Protein AF-A0A2G9QEQ0-F1 (afdb_monomer)

Mean predicted aligned error: 14.66 Å

Organism: Aquarana catesbeiana (NCBI:txid8400)

Solvent-accessible surface area (backbone atoms only — not comparable to full-atom values): 22000 Å² total; per-residue (Å²): 134,95,46,42,57,61,34,69,80,66,72,49,36,26,46,85,40,32,46,42,54,52,53,50,48,29,68,76,68,72,53,69,62,31,44,23,12,73,79,28,45,83,66,26,43,57,75,52,71,51,39,53,84,80,49,70,86,59,54,84,86,46,27,80,42,39,38,49,61,52,50,53,72,72,66,75,65,99,65,95,63,98,73,70,76,48,92,49,51,44,80,38,60,52,101,78,44,21,33,58,33,34,34,44,50,65,39,58,49,47,49,65,78,41,74,83,62,65,53,47,100,67,48,28,66,69,41,74,46,77,42,59,54,52,78,73,36,56,61,54,47,52,54,42,52,74,73,60,52,54,33,41,33,41,59,40,78,68,24,78,40,72,50,41,43,52,44,44,42,50,43,51,71,76,38,66,86,55,41,35,30,38,22,17,30,76,47,72,67,43,45,47,56,44,49,77,45,63,40,52,23,52,40,75,57,29,42,68,53,100,49,37,37,30,36,78,73,69,71,46,63,52,61,97,86,50,86,74,79,91,86,94,79,87,80,82,87,81,82,87,71,97,72,84,79,79,51,59,64,90,86,86,78,83,87,85,74,61,61,87,59,52,52,59,50,51,52,50,52,52,51,50,54,30,52,77,73,69,29,95,40,70,68,51,41,52,51,54,51,54,53,50,52,51,53,52,50,52,58,51,46,70,75,54,86,68,91,79,96,80,76,80,78,73,78,80,68,92,58,47,71,65,68,94,70,82,90,75,80,84,85,78,79,81,70,84,79,73,76,80,82,80,86,87,88,84,83,88,84,87,89,88,86,84,84,134

Structure (mmCIF, N/CA/C/O backbone):
data_AF-A0A2G9QEQ0-F1
#
_entry.id   AF-A0A2G9QEQ0-F1
#
loop_
_atom_site.group_PDB
_atom_site.id
_atom_site.type_symbol
_atom_site.label_atom_id
_atom_site.label_alt_id
_atom_site.label_comp_id
_atom_site.label_asym_id
_atom_site.label_entity_id
_atom_site.label_seq_id
_atom_site.pdbx_PDB_ins_code
_atom_site.Cartn_x
_atom_site.Cartn_y
_atom_site.Cartn_z
_atom_site.occupancy
_atom_site.B_iso_or_equiv
_atom_site.auth_seq_id
_atom_site.auth_comp_id
_atom_site.auth_asym_id
_atom_site.auth_atom_id
_atom_site.pdbx_PDB_model_num
ATOM 1 N N . LYS A 1 1 ? -4.342 0.272 9.962 1.00 54.75 1 LYS A N 1
ATOM 2 C CA . LYS A 1 1 ? -4.466 0.632 8.522 1.00 54.75 1 LYS A CA 1
ATOM 3 C C . LYS A 1 1 ? -5.217 1.965 8.403 1.00 54.75 1 LYS A C 1
ATOM 5 O O . LYS A 1 1 ? -6.010 2.251 9.286 1.00 54.75 1 LYS A O 1
ATOM 10 N N . PHE A 1 2 ? -4.924 2.805 7.400 1.00 60.31 2 PHE A N 1
ATOM 11 C CA . PHE A 1 2 ? -5.349 4.223 7.374 1.00 60.31 2 PHE A CA 1
ATOM 12 C C . PHE A 1 2 ? -6.767 4.481 6.824 1.00 60.31 2 PHE A C 1
ATOM 14 O O . PHE A 1 2 ? -7.390 5.472 7.202 1.00 60.31 2 PHE A O 1
ATOM 21 N N . GLU A 1 3 ? -7.273 3.624 5.939 1.00 56.50 3 GLU A N 1
ATOM 22 C CA . GLU A 1 3 ? -8.634 3.699 5.392 1.00 56.50 3 GLU A CA 1
ATOM 23 C C . GLU A 1 3 ? -9.154 2.275 5.172 1.00 56.50 3 GLU A C 1
ATOM 25 O O . GLU A 1 3 ? -8.426 1.435 4.632 1.00 56.50 3 GLU A O 1
ATOM 30 N N . GLN A 1 4 ? -10.371 1.988 5.637 1.00 65.00 4 GLN A N 1
ATOM 31 C CA . GLN A 1 4 ? -11.022 0.687 5.484 1.00 65.00 4 GLN A CA 1
ATOM 32 C C . GLN A 1 4 ? -12.524 0.914 5.266 1.00 65.00 4 GLN A C 1
ATOM 34 O O . GLN A 1 4 ? -13.138 1.691 5.986 1.00 65.00 4 GLN A O 1
ATOM 39 N N . GLY A 1 5 ? -13.141 0.252 4.280 1.00 69.56 5 GLY A N 1
ATOM 40 C CA . GLY A 1 5 ? -14.598 0.341 4.103 1.00 69.56 5 GLY A CA 1
ATOM 41 C C . GLY A 1 5 ? -15.336 -0.248 5.308 1.00 69.56 5 GLY A C 1
ATOM 42 O O . GLY A 1 5 ? -16.151 0.420 5.940 1.00 69.56 5 GLY A O 1
ATOM 43 N N . PHE A 1 6 ? -14.963 -1.479 5.656 1.00 80.38 6 PHE A N 1
ATOM 44 C CA . PHE A 1 6 ? -15.325 -2.147 6.899 1.00 80.38 6 PHE A CA 1
ATOM 45 C C . PHE A 1 6 ? -14.041 -2.475 7.666 1.00 80.38 6 PHE A C 1
ATOM 47 O O . PHE A 1 6 ? -13.132 -3.114 7.132 1.00 80.38 6 PHE A O 1
ATOM 54 N N . ILE A 1 7 ? -13.957 -2.020 8.912 1.00 84.06 7 ILE A N 1
ATOM 55 C CA . ILE A 1 7 ? -12.865 -2.318 9.838 1.00 84.06 7 ILE A CA 1
ATOM 56 C C . ILE A 1 7 ? -13.218 -3.639 10.524 1.00 84.06 7 ILE A C 1
ATOM 58 O O . ILE A 1 7 ? -14.058 -3.658 11.420 1.00 84.06 7 ILE A O 1
ATOM 62 N N . THR A 1 8 ? -12.614 -4.739 10.076 1.00 83.62 8 THR A N 1
ATOM 63 C CA . THR A 1 8 ? -12.885 -6.099 10.584 1.00 83.62 8 THR A CA 1
ATOM 64 C C . THR A 1 8 ? -12.033 -6.488 11.789 1.00 83.62 8 THR A C 1
ATOM 66 O O . THR A 1 8 ? -12.316 -7.490 12.428 1.00 83.62 8 THR A O 1
ATOM 69 N N . ASP A 1 9 ? -10.993 -5.714 12.095 1.00 83.31 9 ASP A N 1
ATOM 70 C CA . ASP A 1 9 ? -10.124 -5.930 13.258 1.00 83.31 9 ASP A CA 1
ATOM 71 C C . ASP A 1 9 ? -9.822 -4.586 13.954 1.00 83.31 9 ASP A C 1
ATOM 73 O O . ASP A 1 9 ? -8.718 -4.040 13.849 1.00 83.31 9 ASP A O 1
ATOM 77 N N . PRO A 1 10 ? -10.846 -3.930 14.538 1.00 87.56 10 PRO A N 1
ATOM 78 C CA . PRO A 1 10 ? -10.660 -2.717 15.321 1.00 87.56 10 PRO A CA 1
ATOM 79 C C . PRO A 1 10 ? -9.978 -3.019 16.661 1.00 87.56 10 PRO A C 1
ATOM 81 O O . PRO A 1 10 ? -10.071 -4.116 17.197 1.00 87.56 10 PRO A O 1
ATOM 84 N N . VAL A 1 11 ? -9.374 -1.996 17.268 1.00 90.19 11 VAL A N 1
ATOM 85 C CA . VAL A 1 11 ? -8.939 -2.068 18.672 1.00 90.19 11 VAL A CA 1
ATOM 86 C C . VAL A 1 11 ? -10.180 -2.116 19.560 1.00 90.19 11 VAL A C 1
ATOM 88 O O . VAL A 1 11 ? -10.927 -1.138 19.603 1.00 90.19 11 VAL A O 1
ATOM 91 N N . VAL A 1 12 ? -10.393 -3.243 20.237 1.00 92.38 12 VAL A N 1
ATOM 92 C CA . VAL A 1 12 ? -11.536 -3.499 21.126 1.00 92.38 12 VAL A CA 1
ATOM 93 C C . VAL A 1 12 ? -11.099 -3.420 22.585 1.00 92.38 12 VAL A C 1
ATOM 95 O O . VAL A 1 12 ? -9.969 -3.765 22.918 1.00 92.38 12 VAL A O 1
ATOM 98 N N . MET A 1 13 ? -11.997 -2.964 23.452 1.00 92.38 13 MET A N 1
ATOM 99 C CA . MET A 1 13 ? -11.792 -2.892 24.900 1.00 92.38 13 MET A CA 1
ATOM 100 C C . MET A 1 13 ? -12.877 -3.659 25.650 1.00 92.38 13 MET A C 1
ATOM 102 O O . MET A 1 13 ? -13.908 -4.008 25.082 1.00 92.38 13 MET A O 1
ATOM 106 N N . SER A 1 14 ? -12.651 -3.923 26.933 1.00 93.62 14 SER A N 1
ATOM 107 C CA . SER A 1 14 ? -13.643 -4.523 27.836 1.00 93.62 14 SER A CA 1
ATOM 108 C C . SER A 1 14 ? -14.109 -3.522 28.902 1.00 93.62 14 SER A C 1
ATOM 110 O O . SER A 1 14 ? -13.406 -2.544 29.165 1.00 93.62 14 SER A O 1
ATOM 112 N N . PRO A 1 15 ? -15.243 -3.769 29.582 1.00 91.88 15 PRO A N 1
ATOM 113 C CA . PRO A 1 15 ? -15.715 -2.909 30.670 1.00 91.88 15 PRO A CA 1
ATOM 114 C C . PRO A 1 15 ? -14.769 -2.832 31.881 1.00 91.88 15 PRO A C 1
ATOM 116 O O . PRO A 1 15 ? -14.920 -1.930 32.705 1.00 91.88 15 PRO A O 1
ATOM 119 N N . SER A 1 16 ? -13.820 -3.771 31.993 1.00 92.94 16 SER A N 1
ATOM 120 C CA . SER A 1 16 ? -12.779 -3.797 33.027 1.00 92.94 16 SER A CA 1
ATOM 121 C C . SER A 1 16 ? -11.527 -2.999 32.662 1.00 92.94 16 SER A C 1
ATOM 123 O O . SER A 1 16 ? -10.654 -2.850 33.510 1.00 92.94 16 SER A O 1
ATOM 125 N N . HIS A 1 17 ? -11.406 -2.513 31.423 1.00 94.12 17 HIS A N 1
ATOM 126 C CA . HIS A 1 17 ? -10.365 -1.544 31.089 1.00 94.12 17 HIS A CA 1
ATOM 127 C C . HIS A 1 17 ? -10.678 -0.198 31.743 1.00 94.12 17 HIS A C 1
ATOM 129 O O . HIS A 1 17 ? -11.810 0.074 32.154 1.00 94.12 17 HIS A O 1
ATOM 135 N N . THR A 1 18 ? -9.664 0.645 31.826 1.00 92.88 18 THR A N 1
ATOM 136 C CA . THR A 1 18 ? -9.708 1.957 32.458 1.00 92.88 18 THR A CA 1
ATOM 137 C C . THR A 1 18 ? -9.696 3.086 31.431 1.00 92.88 18 THR A C 1
ATOM 139 O O . THR A 1 18 ? -9.408 2.894 30.247 1.00 92.88 18 THR A O 1
ATOM 142 N N . VAL A 1 19 ? -9.990 4.304 31.881 1.00 90.06 19 VAL A N 1
ATOM 143 C CA . VAL A 1 19 ? -9.838 5.517 31.065 1.00 90.06 19 VAL A CA 1
ATOM 144 C C . VAL A 1 19 ? -8.381 5.710 30.624 1.00 90.06 19 VAL A C 1
ATOM 146 O O . VAL A 1 19 ? -8.141 6.122 29.487 1.00 90.06 19 VAL A O 1
ATOM 149 N N . GLY A 1 20 ? -7.408 5.362 31.474 1.00 90.06 20 GLY A N 1
ATOM 150 C CA . GLY A 1 20 ? -5.985 5.384 31.125 1.00 90.06 20 GLY A CA 1
ATOM 151 C C . GLY A 1 20 ? -5.662 4.519 29.903 1.00 90.06 20 GLY A C 1
ATOM 152 O O . GLY A 1 20 ? -4.968 4.978 28.994 1.00 90.06 20 GLY A O 1
ATOM 153 N N . ASP A 1 21 ? -6.261 3.327 29.813 1.00 91.50 21 ASP A N 1
ATOM 154 C CA . ASP A 1 21 ? -6.077 2.416 28.673 1.00 91.50 21 ASP A CA 1
ATOM 155 C C . ASP A 1 21 ? -6.600 3.026 27.361 1.00 91.50 21 ASP A C 1
ATOM 157 O O . ASP A 1 21 ? -5.995 2.861 26.298 1.00 91.50 21 ASP A O 1
ATOM 161 N N . VAL A 1 22 ? -7.693 3.800 27.420 1.00 89.31 22 VAL A N 1
ATOM 162 C CA . VAL A 1 22 ? -8.222 4.550 26.264 1.00 89.31 22 VAL A CA 1
ATOM 163 C C . VAL A 1 22 ? -7.228 5.604 25.790 1.00 89.31 22 VAL A C 1
ATOM 165 O O . VAL A 1 22 ? -7.003 5.735 24.583 1.00 89.31 22 VAL A O 1
ATOM 168 N N . PHE A 1 23 ? -6.611 6.350 26.708 1.00 88.38 23 PHE A N 1
ATOM 169 C CA . PHE A 1 23 ? -5.598 7.350 26.366 1.00 88.38 23 PHE A CA 1
ATOM 170 C C . PHE A 1 23 ? -4.313 6.722 25.818 1.00 88.38 23 PHE A C 1
ATOM 172 O O . PHE A 1 23 ? -3.760 7.228 24.834 1.00 88.38 23 PHE A O 1
ATOM 179 N N . GLU A 1 24 ? -3.866 5.601 26.384 1.00 89.69 24 GLU A N 1
ATOM 180 C CA . GLU A 1 24 ? -2.720 4.849 25.871 1.00 89.69 24 GLU A CA 1
ATOM 181 C C . GLU A 1 24 ? -2.997 4.352 24.451 1.00 89.69 24 GLU A C 1
ATOM 183 O O . GLU A 1 24 ? -2.209 4.593 23.533 1.00 89.69 24 GLU A O 1
ATOM 188 N N . ALA A 1 25 ? -4.154 3.728 24.233 1.00 88.94 25 ALA A N 1
ATOM 189 C CA . ALA A 1 25 ? -4.539 3.232 22.924 1.00 88.94 25 ALA A CA 1
ATOM 190 C C . ALA A 1 25 ? -4.726 4.379 21.911 1.00 88.94 25 ALA A C 1
ATOM 192 O O . ALA A 1 25 ? -4.310 4.254 20.757 1.00 88.94 25 ALA A O 1
ATOM 193 N N . LYS A 1 26 ? -5.268 5.534 22.327 1.00 86.62 26 LYS A N 1
ATOM 194 C CA . LYS A 1 26 ? -5.352 6.750 21.494 1.00 86.62 26 LYS A CA 1
ATOM 195 C C . LYS A 1 26 ? -3.960 7.232 21.085 1.00 86.62 26 LYS A C 1
ATOM 197 O O . LYS A 1 26 ? -3.763 7.578 19.923 1.00 86.62 26 LYS A O 1
ATOM 202 N N . THR A 1 27 ? -3.000 7.214 22.008 1.00 87.62 27 THR A N 1
ATOM 203 C CA . THR A 1 27 ? -1.609 7.623 21.758 1.00 87.62 27 THR A CA 1
ATOM 204 C C . THR A 1 27 ? -0.894 6.643 20.829 1.00 87.62 27 THR A C 1
ATOM 206 O O . THR A 1 27 ? -0.246 7.059 19.873 1.00 87.62 27 THR A O 1
ATOM 209 N N . ARG A 1 28 ? -1.065 5.335 21.055 1.00 88.38 28 ARG A N 1
ATOM 210 C CA . ARG A 1 28 ? -0.439 4.271 20.260 1.00 88.38 28 ARG A CA 1
ATOM 211 C C . ARG A 1 28 ? -1.007 4.178 18.844 1.00 88.38 28 ARG A C 1
ATOM 213 O O . ARG A 1 28 ? -0.256 3.951 17.900 1.00 88.38 28 ARG A O 1
ATOM 220 N N . HIS A 1 29 ? -2.322 4.323 18.687 1.00 84.94 29 HIS A N 1
ATOM 221 C CA . HIS A 1 29 ? -3.008 4.060 17.417 1.00 84.94 29 HIS A CA 1
ATOM 222 C C . HIS A 1 29 ? -3.445 5.324 16.663 1.00 84.94 29 HIS A C 1
ATOM 224 O O . HIS A 1 29 ? -3.800 5.240 15.487 1.00 84.94 29 HIS A O 1
ATOM 230 N N . GLY A 1 30 ? -3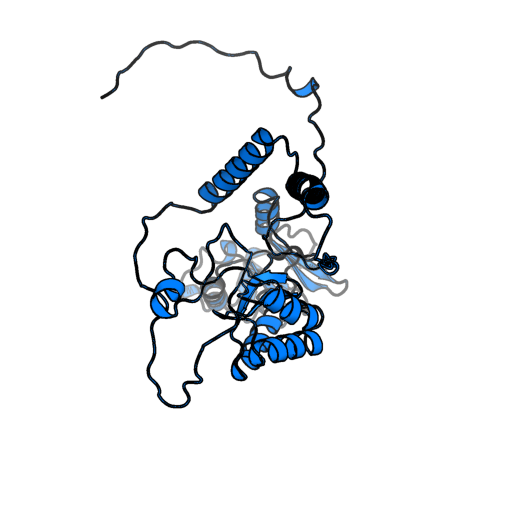.422 6.495 17.304 1.00 82.12 30 GLY A N 1
ATOM 231 C CA . GLY A 1 30 ? -3.726 7.784 16.675 1.00 82.12 30 GLY A CA 1
ATOM 232 C C . GLY A 1 30 ? -5.207 8.015 16.350 1.00 82.12 30 GLY A C 1
ATOM 233 O O . GLY A 1 30 ? -5.535 8.959 15.632 1.00 82.12 30 GLY A O 1
ATOM 234 N N . PHE A 1 31 ? -6.119 7.177 16.852 1.00 80.38 31 PHE A N 1
ATOM 235 C CA . PHE A 1 31 ? -7.560 7.352 16.680 1.00 80.38 31 PHE A CA 1
ATOM 236 C C . PHE A 1 31 ? -8.325 7.115 17.979 1.00 80.38 31 PHE A C 1
ATOM 238 O O . PHE A 1 31 ? -7.877 6.410 18.877 1.00 80.38 31 PHE A O 1
ATOM 245 N N . SER A 1 32 ? -9.531 7.672 18.040 1.00 71.12 32 SER A N 1
ATOM 246 C CA . SER A 1 32 ? -10.485 7.465 19.127 1.00 71.12 32 SER A CA 1
ATOM 247 C C . SER A 1 32 ? -11.787 6.865 18.611 1.00 71.12 32 SER A C 1
ATOM 249 O O . SER A 1 32 ? -12.062 6.912 17.408 1.00 71.12 32 SER A O 1
ATOM 251 N N . GLY A 1 33 ? -12.576 6.242 19.484 1.00 82.12 33 GLY A N 1
ATOM 252 C CA . GLY A 1 33 ? -13.738 5.447 19.083 1.00 82.12 33 GLY A CA 1
ATOM 253 C C . GLY A 1 33 ? -13.396 3.964 19.075 1.00 82.12 33 GLY A C 1
ATOM 254 O O . GLY A 1 33 ? -13.155 3.400 18.006 1.00 82.12 33 GLY A O 1
ATOM 255 N N . MET A 1 34 ? -13.314 3.384 20.265 1.00 88.50 34 MET A N 1
ATOM 256 C CA . MET A 1 34 ? -13.000 1.981 20.505 1.00 88.50 34 MET A CA 1
ATOM 257 C C . MET A 1 34 ? -14.284 1.269 20.932 1.00 88.50 34 MET A C 1
ATOM 259 O O . MET A 1 34 ? -14.932 1.720 21.880 1.00 88.50 34 MET A O 1
ATOM 263 N N . PRO A 1 35 ? -14.716 0.218 20.219 1.00 90.12 35 PRO A N 1
ATOM 264 C CA . PRO A 1 35 ? -15.812 -0.617 20.683 1.00 90.12 35 PRO A CA 1
ATOM 265 C C . PRO A 1 35 ? -15.446 -1.265 22.015 1.00 90.12 35 PRO A C 1
ATOM 267 O O . PRO A 1 35 ? -14.293 -1.631 22.251 1.00 90.12 35 PRO A O 1
ATOM 270 N N . VAL A 1 36 ? -16.453 -1.439 22.858 1.00 90.75 36 VAL A N 1
ATOM 271 C CA . VAL A 1 36 ? -16.340 -2.157 24.118 1.00 90.75 36 VAL A CA 1
ATOM 272 C C . VAL A 1 36 ? -17.187 -3.417 24.022 1.00 90.75 36 VAL A C 1
ATOM 274 O O . VAL A 1 36 ? -18.401 -3.326 23.845 1.00 90.75 36 VAL A O 1
ATOM 277 N N . THR A 1 37 ? -16.552 -4.582 24.106 1.00 91.88 37 THR A N 1
ATOM 278 C CA . THR A 1 37 ? -17.209 -5.899 24.107 1.00 91.88 37 THR A CA 1
ATOM 279 C C . THR A 1 37 ? -17.068 -6.557 25.471 1.00 91.88 37 THR A C 1
ATOM 281 O O . THR A 1 37 ? -16.169 -6.202 26.229 1.00 91.88 37 THR A O 1
ATOM 284 N N . GLU A 1 38 ? -17.922 -7.528 25.802 1.00 91.19 38 GLU A N 1
ATOM 285 C CA . GLU A 1 38 ? -17.904 -8.181 27.125 1.00 91.19 38 GLU A CA 1
ATOM 286 C C . GLU A 1 38 ? -16.514 -8.709 27.505 1.00 91.19 38 GLU A C 1
ATOM 288 O O . GLU A 1 38 ? -16.049 -8.514 28.626 1.00 91.19 38 GLU A O 1
ATOM 293 N N . THR A 1 39 ? -15.821 -9.326 26.547 1.00 92.62 39 THR A N 1
ATOM 294 C CA . THR A 1 39 ? -14.501 -9.938 26.771 1.00 92.62 39 THR A CA 1
ATOM 295 C C . THR A 1 39 ? -13.321 -9.060 26.350 1.00 92.62 39 THR A C 1
ATOM 297 O O . THR A 1 39 ? -12.174 -9.425 26.602 1.00 92.62 39 THR A O 1
ATOM 300 N N . GLY A 1 40 ? -13.566 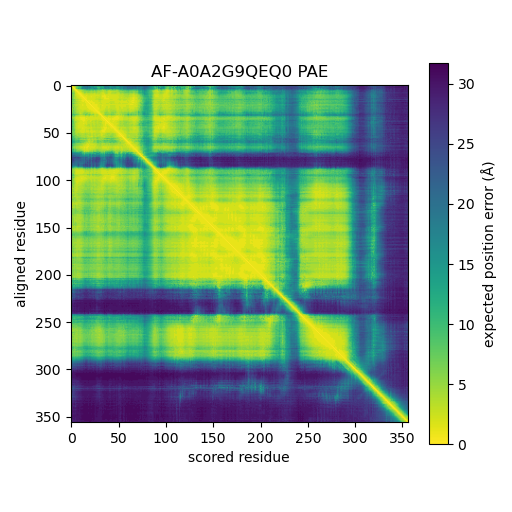-7.925 25.687 1.00 91.12 40 GLY A N 1
ATOM 301 C CA . GLY A 1 40 ? -12.515 -7.108 25.072 1.00 91.12 40 GLY A CA 1
ATOM 302 C C . GLY A 1 40 ? -11.910 -7.699 23.799 1.00 91.12 40 GLY A C 1
ATOM 303 O O . GLY A 1 40 ? -10.803 -7.333 23.416 1.00 91.12 40 GLY A O 1
ATOM 304 N N . LYS A 1 41 ? -12.616 -8.625 23.144 1.00 92.69 41 LYS A N 1
ATOM 305 C CA . LYS A 1 41 ? -12.197 -9.266 21.891 1.00 92.69 41 LYS A CA 1
ATOM 306 C C . LYS A 1 41 ? -13.234 -9.058 20.787 1.00 92.69 41 LYS A C 1
ATOM 308 O O . LYS A 1 41 ? -14.406 -8.796 21.068 1.00 92.69 41 LYS A O 1
ATOM 313 N N . MET A 1 42 ? -12.795 -9.193 19.535 1.00 92.31 42 MET A N 1
ATOM 314 C CA . MET A 1 42 ? -13.686 -9.293 18.373 1.00 92.31 42 MET A CA 1
ATOM 315 C C . MET A 1 42 ? -14.547 -10.559 18.440 1.00 92.31 42 MET A C 1
ATOM 317 O O . MET A 1 42 ? -14.134 -11.551 19.038 1.00 92.31 42 MET A O 1
ATOM 321 N N . GLY A 1 43 ? -15.749 -10.516 17.855 1.00 90.81 43 GLY A N 1
ATOM 322 C CA . GLY A 1 43 ? -16.715 -11.621 17.913 1.00 90.81 43 GLY A CA 1
ATOM 323 C C . GLY A 1 43 ? -17.369 -11.825 19.284 1.00 90.81 43 GLY A C 1
ATOM 324 O O . GLY A 1 43 ? -18.111 -12.775 19.470 1.00 90.81 43 GLY A O 1
ATOM 325 N N . SER A 1 44 ? -17.102 -10.949 20.254 1.00 92.88 44 SER A N 1
ATOM 326 C CA . SER A 1 44 ? -17.795 -10.926 21.543 1.00 92.88 44 SER A CA 1
ATOM 327 C C . SER A 1 44 ? -18.950 -9.927 21.503 1.00 92.88 44 SER A C 1
ATOM 329 O O . SER A 1 44 ? -18.931 -8.977 20.710 1.00 92.88 44 SER A O 1
ATOM 331 N N . LYS A 1 45 ? -19.946 -10.135 22.370 1.00 90.94 45 LYS A N 1
ATOM 332 C CA . LYS A 1 45 ? -21.125 -9.278 22.472 1.00 90.94 45 LYS A CA 1
ATOM 333 C C . LYS A 1 45 ? -20.736 -7.816 22.682 1.00 90.94 45 LYS A C 1
ATOM 335 O O . LYS A 1 45 ? -19.933 -7.494 23.565 1.00 90.94 45 LYS A O 1
ATOM 340 N N . LEU A 1 46 ? -21.282 -6.936 21.847 1.00 88.19 46 LEU A N 1
ATOM 341 C CA . LEU A 1 46 ? -21.034 -5.503 21.907 1.00 88.19 46 LEU A CA 1
ATOM 342 C C . LEU A 1 46 ? -21.789 -4.890 23.091 1.00 88.19 46 LEU A C 1
ATOM 344 O O . LEU A 1 46 ? -23.008 -4.981 23.182 1.00 88.19 46 LEU A O 1
ATOM 348 N N . VAL A 1 47 ? -21.053 -4.233 23.984 1.00 87.44 47 VAL A N 1
ATOM 349 C CA . VAL A 1 47 ? -21.597 -3.574 25.181 1.00 87.44 47 VAL A CA 1
ATOM 350 C C . VAL A 1 47 ? -21.721 -2.066 24.965 1.00 87.44 47 VAL A C 1
ATOM 352 O O . VAL A 1 47 ? -22.663 -1.444 25.454 1.00 87.44 47 VAL A O 1
ATOM 355 N N . GLY A 1 48 ? -20.797 -1.464 24.211 1.00 83.94 48 GLY A N 1
ATOM 356 C CA . GLY A 1 48 ? -20.778 -0.022 23.970 1.00 83.94 48 GLY A CA 1
ATOM 357 C C . GLY A 1 48 ? -19.670 0.425 23.024 1.00 83.94 48 GLY A C 1
ATOM 358 O O . GLY A 1 48 ? -18.985 -0.381 22.398 1.00 83.94 48 GLY A O 1
ATOM 359 N N . ILE A 1 49 ? -19.476 1.737 22.925 1.00 85.62 49 ILE A N 1
ATOM 360 C CA . ILE A 1 49 ? -18.341 2.351 22.232 1.00 85.62 49 ILE A CA 1
ATOM 361 C C . ILE A 1 49 ? -17.872 3.557 23.042 1.00 85.62 49 ILE A C 1
ATOM 363 O O . ILE A 1 49 ? -18.696 4.347 23.491 1.00 85.62 49 ILE A O 1
ATOM 367 N N . VAL A 1 50 ? -16.557 3.702 23.215 1.00 85.75 50 VAL A N 1
ATOM 368 C CA . VAL A 1 50 ? -15.946 4.864 23.872 1.00 85.75 50 VAL A CA 1
ATOM 369 C C . VAL A 1 50 ? -15.222 5.724 22.842 1.00 85.75 50 VAL A C 1
ATOM 371 O O . VAL A 1 50 ? -14.415 5.242 22.046 1.00 85.75 50 VAL A O 1
ATOM 374 N N . THR A 1 51 ? -15.519 7.015 22.810 1.00 82.94 51 THR A N 1
ATOM 375 C CA . THR A 1 51 ? -14.949 7.996 21.883 1.00 82.94 51 THR A CA 1
ATOM 376 C C . THR A 1 51 ? -14.145 9.055 22.632 1.00 82.94 51 THR A C 1
ATOM 378 O O . THR A 1 51 ? -14.202 9.142 23.852 1.00 82.94 51 THR A O 1
ATOM 381 N N . SER A 1 52 ? -13.395 9.901 21.910 1.00 79.25 52 SER A N 1
ATOM 382 C CA . SER A 1 52 ? -12.688 11.022 22.553 1.00 79.25 52 SER A CA 1
ATOM 383 C C . SER A 1 52 ? -13.624 11.905 23.364 1.00 79.25 52 SER A C 1
ATOM 385 O O . SER A 1 52 ? -13.290 12.233 24.488 1.00 79.25 52 SER A O 1
ATOM 387 N N . ARG A 1 53 ? -14.823 12.204 22.852 1.00 77.62 53 ARG A N 1
ATOM 388 C CA . ARG A 1 53 ? -15.760 13.106 23.536 1.00 77.62 53 ARG A CA 1
ATOM 389 C C . ARG A 1 53 ? -16.177 12.599 24.920 1.00 77.62 53 ARG A C 1
ATOM 391 O O . ARG A 1 53 ? -16.480 13.416 25.779 1.00 77.62 53 ARG A O 1
ATOM 398 N N . ASP A 1 54 ? -16.141 11.286 25.126 1.00 78.50 54 ASP A N 1
ATOM 399 C CA . ASP A 1 54 ? -16.545 10.641 26.378 1.00 78.50 54 ASP A CA 1
ATOM 400 C C . ASP A 1 54 ? -15.447 10.725 27.452 1.00 78.50 54 ASP A C 1
ATOM 402 O O . ASP A 1 54 ? -15.738 10.646 28.641 1.00 78.50 54 ASP A O 1
ATOM 406 N N . VAL A 1 55 ? -14.188 10.920 27.036 1.00 79.31 55 VAL A N 1
ATOM 407 C CA . VAL A 1 55 ? -13.014 10.983 27.924 1.00 79.31 55 VAL A CA 1
ATOM 408 C C . VAL A 1 55 ? -12.295 12.335 27.901 1.00 79.31 55 VAL A C 1
ATOM 410 O O . VAL A 1 55 ? -11.439 12.573 28.742 1.00 79.31 55 VAL A O 1
ATOM 413 N N . ASP A 1 56 ? -12.627 13.241 26.975 1.00 79.00 56 ASP A N 1
ATOM 414 C CA . ASP A 1 56 ? -11.898 14.503 26.753 1.00 79.00 56 ASP A CA 1
ATOM 415 C C . ASP A 1 56 ? -11.964 15.460 27.964 1.00 79.00 56 ASP A C 1
ATOM 417 O O . ASP A 1 56 ? -11.094 16.315 28.108 1.00 79.00 56 ASP A O 1
ATOM 421 N N . PHE A 1 57 ? -12.966 15.318 28.840 1.00 79.56 57 PHE A N 1
ATOM 422 C CA . PHE A 1 57 ? -13.105 16.113 30.071 1.00 79.56 57 PHE A CA 1
ATOM 423 C C . PHE A 1 57 ? -12.536 15.427 31.321 1.00 79.56 57 PHE A C 1
ATOM 425 O O . PHE A 1 57 ? -12.553 16.021 32.399 1.00 79.56 57 PHE A O 1
ATOM 432 N N . LEU A 1 58 ? -12.058 14.188 31.191 1.00 82.00 58 LEU A N 1
ATOM 433 C CA . LEU A 1 58 ? -11.487 13.421 32.292 1.00 82.00 58 LEU A CA 1
ATOM 434 C C . LEU A 1 58 ? -10.015 13.794 32.478 1.00 82.00 58 LEU A C 1
ATOM 436 O O . LEU A 1 58 ? -9.262 13.956 31.516 1.00 82.00 58 LEU A O 1
ATOM 440 N N . THR A 1 59 ? -9.609 13.946 33.733 1.00 81.88 59 THR A N 1
ATOM 441 C CA . THR A 1 59 ? -8.245 14.331 34.113 1.00 81.88 59 THR A CA 1
ATOM 442 C C . THR A 1 59 ? -7.424 13.109 34.518 1.00 81.88 59 THR A C 1
ATOM 444 O O . THR A 1 59 ? -7.967 12.018 34.661 1.00 81.88 59 THR A O 1
ATOM 447 N N . GLU A 1 60 ? -6.119 13.269 34.761 1.00 82.75 60 GLU A N 1
ATOM 448 C CA . GLU A 1 60 ? -5.245 12.174 35.233 1.00 82.75 60 GLU A CA 1
ATOM 449 C C . GLU A 1 60 ? -5.772 11.475 36.498 1.00 82.75 60 GLU A C 1
ATOM 451 O O . GLU A 1 60 ? -5.510 10.296 36.721 1.00 82.75 60 GLU A O 1
ATOM 456 N N . LYS A 1 61 ? -6.566 12.179 37.315 1.00 83.44 61 LYS A N 1
ATOM 457 C CA . LYS A 1 61 ? -7.199 11.616 38.515 1.00 83.44 61 LYS A CA 1
ATOM 458 C C . LYS A 1 61 ? -8.258 10.560 38.197 1.00 83.44 61 LYS A C 1
ATOM 460 O O . LYS A 1 61 ? -8.506 9.690 39.022 1.00 83.44 61 LYS A O 1
ATOM 465 N N . ASP A 1 62 ? -8.852 10.637 37.013 1.00 84.56 62 ASP A N 1
ATOM 466 C CA . ASP A 1 62 ? -9.937 9.774 36.551 1.00 84.56 62 ASP A CA 1
ATOM 467 C C . ASP A 1 62 ? -9.410 8.591 35.722 1.00 84.56 62 ASP A C 1
ATOM 469 O O . ASP A 1 62 ? -10.178 7.766 35.233 1.00 84.56 62 ASP A O 1
ATOM 473 N N . TYR A 1 63 ? -8.087 8.481 35.539 1.00 88.69 63 TYR A N 1
ATOM 474 C CA . TYR A 1 63 ? -7.492 7.447 34.687 1.00 88.69 63 TYR A CA 1
ATOM 475 C C . TYR A 1 63 ? -7.699 6.039 35.235 1.00 88.69 63 TYR A C 1
ATOM 477 O O . TYR A 1 63 ? -7.680 5.090 34.460 1.00 88.69 63 TYR A O 1
ATOM 485 N N . THR A 1 64 ? -7.929 5.902 36.540 1.00 90.06 64 THR A N 1
ATOM 486 C CA . THR A 1 64 ? -8.221 4.628 37.205 1.00 90.06 64 THR A CA 1
ATOM 487 C C . THR A 1 64 ? -9.695 4.228 37.122 1.00 90.06 64 THR A C 1
ATOM 489 O O . THR A 1 64 ? -10.037 3.108 37.496 1.00 90.06 64 THR A O 1
ATOM 492 N N . THR A 1 65 ? -10.576 5.106 36.632 1.00 88.69 65 THR A N 1
ATOM 493 C CA . THR A 1 65 ? -12.002 4.811 36.473 1.00 88.69 65 THR A CA 1
ATOM 494 C C . THR A 1 65 ? -12.215 3.757 35.388 1.00 88.69 65 THR A C 1
ATOM 496 O O . THR A 1 65 ? -11.682 3.868 34.281 1.00 88.69 65 THR A O 1
ATOM 499 N N . TYR A 1 66 ? -13.021 2.741 35.696 1.00 90.56 66 TYR A N 1
ATOM 500 C CA . TYR A 1 66 ? -13.363 1.679 34.753 1.00 90.56 66 TYR A CA 1
ATOM 501 C C . TYR A 1 66 ? -14.312 2.160 33.652 1.00 90.56 66 TYR A C 1
ATOM 503 O O . TYR A 1 66 ? -15.205 2.981 33.874 1.00 90.56 66 TYR A O 1
ATOM 511 N N . LEU A 1 67 ? -14.181 1.579 32.459 1.00 86.81 67 LEU A N 1
ATOM 512 C CA . LEU A 1 67 ? -15.041 1.898 31.320 1.00 86.81 67 LEU A CA 1
ATOM 513 C C . LEU A 1 67 ? -16.502 1.521 31.552 1.00 86.81 67 LEU A C 1
ATOM 515 O O . LEU A 1 67 ? -17.380 2.185 31.008 1.00 86.81 67 LEU A O 1
ATOM 519 N N . SER A 1 68 ? -16.782 0.511 32.377 1.00 84.94 68 SER A N 1
ATOM 520 C CA . SER A 1 68 ? -18.148 0.188 32.812 1.00 84.94 68 SER A CA 1
ATOM 521 C C . SER A 1 68 ? -18.873 1.397 33.422 1.00 84.94 68 SER A C 1
ATOM 523 O O . SER A 1 68 ? -20.028 1.654 33.083 1.00 84.94 68 SER A O 1
ATOM 525 N N . GLU A 1 69 ? -18.188 2.189 34.250 1.00 80.62 69 GLU A N 1
ATOM 526 C CA . GLU A 1 69 ? -18.753 3.380 34.896 1.00 80.62 69 GLU A CA 1
ATOM 527 C C . GLU A 1 69 ? -18.924 4.549 33.917 1.00 80.62 69 GLU A C 1
ATOM 529 O O . GLU A 1 69 ? -19.918 5.280 33.971 1.00 80.62 69 GLU A O 1
ATOM 534 N N . VAL A 1 70 ? -17.970 4.718 32.996 1.00 75.44 70 VAL A N 1
ATOM 535 C CA . VAL A 1 70 ? -18.007 5.769 31.967 1.00 75.44 70 VAL A CA 1
ATOM 536 C C . VAL A 1 70 ? -19.133 5.509 30.968 1.00 75.44 70 VAL A C 1
ATOM 538 O O . VAL A 1 70 ? -19.933 6.401 30.691 1.00 75.44 70 VAL A O 1
ATOM 541 N N . LEU A 1 71 ? -19.251 4.274 30.473 1.00 69.88 71 LEU A N 1
ATOM 542 C CA . LEU A 1 71 ? -20.315 3.870 29.553 1.00 69.88 71 LEU A CA 1
ATOM 543 C C . LEU A 1 71 ? -21.699 4.044 30.184 1.00 69.88 71 LEU A C 1
ATOM 545 O O . LEU A 1 71 ? -22.609 4.541 29.523 1.00 69.88 71 LEU A O 1
ATOM 549 N N . TYR A 1 72 ? -21.847 3.697 31.466 1.00 61.12 72 TYR A N 1
ATOM 550 C CA . TYR A 1 72 ? -23.101 3.864 32.201 1.00 61.12 72 TYR A CA 1
ATOM 551 C C . TYR A 1 72 ? -23.511 5.341 32.329 1.00 61.12 72 TYR A C 1
ATOM 553 O O . TYR A 1 72 ? -24.672 5.683 32.101 1.00 61.12 72 TYR A O 1
ATOM 561 N N . LYS A 1 73 ? -22.555 6.236 32.625 1.00 55.50 73 LYS A N 1
ATOM 562 C CA . LYS A 1 73 ? -22.795 7.689 32.708 1.00 55.50 73 LYS A CA 1
ATOM 563 C C . LYS A 1 73 ? -23.144 8.330 31.362 1.00 55.50 73 LYS A C 1
ATOM 565 O O . LYS A 1 73 ? -23.905 9.291 31.341 1.00 55.50 73 LYS A O 1
ATOM 570 N N . VAL A 1 74 ? -22.585 7.826 30.261 1.00 52.38 74 VAL A N 1
ATOM 571 C CA . VAL A 1 74 ? -22.732 8.426 28.923 1.00 52.38 74 VAL A CA 1
ATOM 572 C C . VAL A 1 74 ? -23.963 7.906 28.172 1.00 52.38 74 VAL A C 1
ATOM 574 O O . VAL A 1 74 ? -24.616 8.679 27.475 1.00 52.38 74 VAL A O 1
ATOM 577 N N . LEU A 1 75 ? -24.306 6.618 28.302 1.00 51.56 75 LEU A N 1
ATOM 578 C CA . LEU A 1 75 ? -25.373 5.988 27.506 1.00 51.56 75 LEU A CA 1
ATOM 579 C C . LEU A 1 75 ? -26.756 6.008 28.170 1.00 51.56 75 LEU A C 1
ATOM 581 O O . LEU A 1 75 ? -27.750 5.801 27.478 1.00 51.56 75 LEU A O 1
ATOM 585 N N . GLY A 1 76 ? -26.844 6.258 29.481 1.00 41.03 76 GLY A N 1
ATOM 586 C CA . GLY A 1 76 ? -28.104 6.545 30.179 1.00 41.03 76 GLY A CA 1
ATOM 587 C C . GLY A 1 76 ? -29.241 5.519 30.017 1.00 41.03 76 GLY A C 1
ATOM 588 O O . GLY A 1 76 ? -30.395 5.878 30.240 1.00 41.03 76 GLY A O 1
ATOM 589 N N . CYS A 1 77 ? -28.976 4.267 29.616 1.00 35.09 77 CYS A N 1
ATOM 590 C CA . CYS A 1 77 ? -30.030 3.285 29.348 1.00 35.09 77 CYS A CA 1
ATOM 591 C C . CYS A 1 77 ? -29.608 1.838 29.664 1.00 35.09 77 CYS A C 1
ATOM 593 O O . CYS A 1 77 ? -28.531 1.396 29.273 1.00 35.09 77 CYS A O 1
ATOM 595 N N . HIS A 1 78 ? -30.504 1.084 30.315 1.00 37.94 78 HIS A N 1
ATOM 596 C CA . HIS A 1 78 ? -30.414 -0.370 30.533 1.00 37.94 78 HIS A CA 1
ATOM 597 C C . HIS A 1 78 ? -30.831 -1.212 29.308 1.00 37.94 78 HIS A C 1
ATOM 599 O O . HIS A 1 78 ? -30.768 -2.437 29.362 1.00 37.94 78 HIS A O 1
ATOM 605 N N . SER A 1 79 ? -31.269 -0.588 28.211 1.00 35.50 79 SER A N 1
ATOM 606 C CA . SER A 1 79 ? -31.821 -1.274 27.041 1.00 35.50 79 SER A CA 1
ATOM 607 C C . SER A 1 79 ? -31.227 -0.701 25.761 1.00 35.50 79 SER A C 1
ATOM 609 O O . SER A 1 79 ? -31.535 0.423 25.363 1.00 35.50 79 SER A O 1
ATOM 611 N N . TRP A 1 80 ? -30.403 -1.506 25.094 1.00 42.25 80 TRP A N 1
ATOM 612 C CA . TRP A 1 80 ? -29.939 -1.263 23.734 1.00 42.25 80 TRP A CA 1
ATOM 613 C C . TRP A 1 80 ? -31.145 -1.200 22.785 1.00 42.25 80 TRP A C 1
ATOM 615 O O . TRP A 1 80 ? -31.730 -2.216 22.428 1.00 42.25 80 TRP A O 1
ATOM 625 N N . SER A 1 81 ? -31.533 0.002 22.367 1.00 32.78 81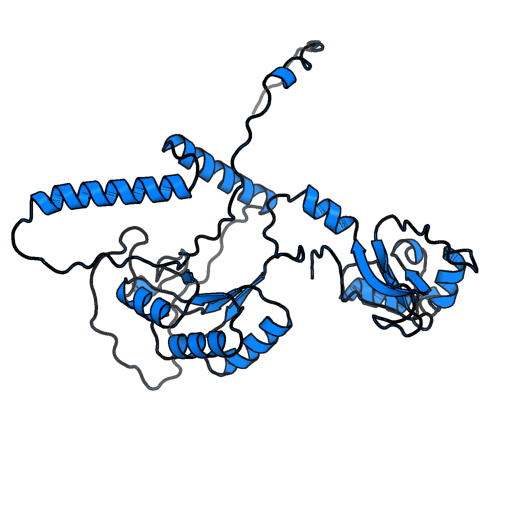 SER A N 1
ATOM 626 C CA . SER A 1 81 ? -32.328 0.194 21.153 1.00 32.78 81 SER A CA 1
ATOM 627 C C . SER A 1 81 ? -31.365 0.719 20.094 1.00 32.78 81 SER A C 1
ATOM 629 O O . SER A 1 81 ? -30.619 1.657 20.364 1.00 32.78 81 SER A O 1
ATOM 631 N N . GLY A 1 82 ? -31.304 0.057 18.934 1.00 38.81 82 GLY A N 1
ATOM 632 C CA . GLY A 1 82 ? -30.329 0.232 17.842 1.00 38.81 82 GLY A CA 1
ATOM 633 C C . GLY A 1 82 ? -30.262 1.612 17.163 1.00 38.81 82 GLY A C 1
ATOM 634 O O . GLY A 1 82 ? -30.058 1.700 15.958 1.00 38.81 82 GLY A O 1
ATOM 635 N N . GLN A 1 83 ? -30.418 2.700 17.912 1.00 39.53 83 GLN A N 1
ATOM 636 C CA . GLN A 1 83 ? -30.309 4.093 17.493 1.00 39.53 83 GLN A CA 1
ATOM 637 C C . GLN A 1 83 ? -29.064 4.764 18.089 1.00 39.53 83 GLN A C 1
ATOM 639 O O . GLN A 1 83 ? -29.076 5.936 18.447 1.00 39.53 83 GLN A O 1
ATOM 644 N N . LEU A 1 84 ? -27.938 4.056 18.160 1.00 44.56 84 LEU A N 1
ATOM 645 C CA . LEU A 1 84 ? -26.644 4.699 18.380 1.00 44.56 84 LEU A CA 1
ATOM 646 C C . LEU A 1 84 ? -26.049 5.084 17.027 1.00 44.56 84 LEU A C 1
ATOM 648 O O . LEU A 1 84 ? -25.068 4.520 16.548 1.00 44.56 84 LEU A O 1
ATOM 652 N N . SER A 1 85 ? -26.627 6.127 16.423 1.00 45.66 85 SER A N 1
ATOM 653 C CA . SER A 1 85 ? -25.880 6.963 15.488 1.00 45.66 85 SER A CA 1
ATOM 654 C C . SER A 1 85 ? -24.831 7.747 16.283 1.00 45.66 85 SER A C 1
ATOM 656 O O . SER A 1 85 ? -24.935 8.962 16.458 1.00 45.66 85 SER A O 1
ATOM 658 N N . VAL A 1 86 ? -23.806 7.066 16.798 1.00 49.28 86 VAL A N 1
ATOM 659 C CA . VAL A 1 86 ? -22.629 7.754 17.326 1.00 49.28 86 VAL A CA 1
ATOM 660 C C . VAL A 1 86 ? -21.978 8.377 16.105 1.00 49.28 86 VAL A C 1
ATOM 662 O O . VAL A 1 86 ? -21.430 7.673 15.265 1.00 49.28 86 VAL A O 1
ATOM 665 N N . GLU A 1 87 ? -22.127 9.693 15.953 1.00 57.84 87 GLU A N 1
ATOM 666 C CA . GLU A 1 87 ? -21.925 10.510 14.743 1.00 57.84 87 GLU A CA 1
ATOM 667 C C . GLU A 1 87 ? -20.590 10.333 13.978 1.00 57.84 87 GLU A C 1
ATOM 669 O O . GLU A 1 87 ? -20.288 11.104 13.067 1.00 57.84 87 GLU A O 1
ATOM 674 N N . ARG A 1 88 ? -19.714 9.396 14.339 1.00 68.00 88 ARG A N 1
ATOM 675 C CA . ARG A 1 88 ? -18.404 9.198 13.717 1.00 68.00 88 ARG A CA 1
ATOM 676 C C . ARG A 1 88 ? -18.030 7.739 13.461 1.00 68.00 88 ARG A C 1
ATOM 678 O O . ARG A 1 88 ? -17.249 7.530 12.536 1.00 68.00 88 ARG A O 1
ATOM 685 N N . LYS A 1 89 ? -18.553 6.761 14.208 1.00 80.38 89 LYS A N 1
ATOM 686 C CA . LYS A 1 89 ? -18.271 5.332 14.000 1.00 80.38 89 LYS A CA 1
ATOM 687 C C . LYS A 1 89 ? -19.520 4.494 14.249 1.00 80.38 89 LYS A C 1
ATOM 689 O O . LYS A 1 89 ? -20.236 4.753 15.207 1.00 80.38 89 LYS A O 1
ATOM 694 N N . LEU A 1 90 ? -19.743 3.504 13.397 1.00 84.12 90 LEU A N 1
ATOM 695 C CA . LEU A 1 90 ? -20.897 2.617 13.423 1.00 84.12 90 LEU A CA 1
ATOM 696 C C . LEU A 1 90 ? -20.416 1.168 13.582 1.00 84.12 90 LEU A C 1
ATOM 698 O O . LEU A 1 90 ? -19.874 0.616 12.621 1.00 84.12 90 LEU A O 1
ATOM 702 N N . PRO A 1 91 ? -20.559 0.569 14.776 1.00 87.19 91 PRO A N 1
ATOM 703 C CA . PRO A 1 91 ? -20.372 -0.862 14.966 1.00 87.19 91 PRO A CA 1
ATOM 704 C C . PRO A 1 91 ? -21.426 -1.672 14.212 1.00 87.19 91 PRO A C 1
ATOM 706 O O . PRO A 1 91 ? -22.578 -1.257 14.106 1.00 87.19 91 PRO A O 1
ATOM 709 N N . ILE A 1 92 ? -21.022 -2.829 13.706 1.00 88.19 92 ILE A N 1
ATOM 710 C CA . ILE A 1 92 ? -21.876 -3.800 13.027 1.00 88.19 92 ILE A CA 1
ATOM 711 C C . ILE A 1 92 ? -21.868 -5.067 13.861 1.00 88.19 92 ILE A C 1
ATOM 713 O O . ILE A 1 92 ? -20.793 -5.594 14.159 1.00 88.19 92 ILE A O 1
ATOM 717 N N . VAL A 1 93 ? -23.060 -5.540 14.209 1.00 88.56 93 VAL A N 1
ATOM 718 C CA . VAL A 1 93 ? -23.273 -6.765 14.978 1.00 88.56 93 VAL A CA 1
ATOM 719 C C . VAL A 1 93 ? -24.020 -7.807 14.147 1.00 88.56 93 VAL A C 1
ATOM 721 O O . VAL A 1 93 ? -24.695 -7.452 13.178 1.00 88.56 93 VAL A O 1
ATOM 724 N N . ASN A 1 94 ? -23.852 -9.084 14.489 1.00 90.44 94 ASN A N 1
ATOM 725 C CA . ASN A 1 94 ? -24.665 -10.177 13.949 1.00 90.44 94 ASN A CA 1
ATOM 726 C C . ASN A 1 94 ? -25.978 -10.338 14.747 1.00 90.44 94 ASN A C 1
ATOM 728 O O . ASN A 1 94 ? -26.243 -9.575 15.675 1.00 90.44 94 ASN A O 1
ATOM 732 N N . ASP A 1 95 ? -26.779 -11.354 14.412 1.00 92.44 95 ASP A N 1
ATOM 733 C CA . ASP A 1 95 ? -28.057 -11.650 15.086 1.00 92.44 95 ASP A CA 1
ATOM 734 C C . ASP A 1 95 ? -27.909 -12.010 16.582 1.00 92.44 95 ASP A C 1
ATOM 736 O O . ASP A 1 95 ? -28.894 -12.009 17.317 1.00 92.44 95 ASP A O 1
ATOM 740 N N . SER A 1 96 ? -26.686 -12.300 17.041 1.00 90.69 96 SER A N 1
ATOM 741 C CA . SER A 1 96 ? -26.340 -12.615 18.435 1.00 90.69 96 SER A CA 1
ATOM 742 C C . SER A 1 96 ? -25.766 -11.413 19.207 1.00 90.69 96 SER A C 1
ATOM 744 O O . SER A 1 96 ? -25.215 -11.596 20.293 1.00 90.69 96 SER A O 1
ATOM 746 N N . ASP A 1 97 ? -25.858 -10.193 18.664 1.00 87.25 97 ASP A N 1
ATOM 747 C CA . ASP A 1 97 ? -25.245 -8.960 19.192 1.00 87.25 97 ASP A CA 1
ATOM 748 C C . ASP A 1 97 ? -23.698 -8.979 19.253 1.00 87.25 97 ASP A C 1
ATOM 750 O O . ASP A 1 97 ? -23.077 -8.171 19.952 1.00 87.25 97 ASP A O 1
ATOM 754 N N . GLU A 1 98 ? -23.030 -9.876 18.523 1.00 91.44 98 GLU A N 1
ATOM 755 C CA . GLU A 1 98 ? -21.565 -9.976 18.510 1.00 91.44 98 GLU A CA 1
ATOM 756 C C . GLU A 1 98 ? -20.950 -9.010 17.498 1.00 91.44 98 GLU A C 1
ATOM 758 O O . GLU A 1 98 ? -21.394 -8.918 16.353 1.00 91.44 98 GLU A O 1
ATOM 763 N N . LEU A 1 99 ? -19.890 -8.303 17.901 1.00 89.25 99 LEU A N 1
ATOM 764 C CA . LEU A 1 99 ? -19.214 -7.330 17.044 1.00 89.25 99 LEU A CA 1
ATOM 765 C C . LEU A 1 99 ? -18.495 -8.009 15.870 1.00 89.25 99 LEU A C 1
ATOM 767 O O . LEU A 1 99 ? -17.543 -8.766 16.073 1.00 89.25 99 LEU A O 1
ATOM 771 N N . VAL A 1 100 ? -18.887 -7.645 14.646 1.00 90.31 100 VAL A N 1
ATOM 772 C CA . VAL A 1 100 ? -18.325 -8.184 13.395 1.00 90.31 100 VAL A CA 1
ATOM 773 C C . VAL A 1 100 ? -17.436 -7.174 12.669 1.00 90.31 100 VAL A C 1
ATOM 775 O O . VAL A 1 100 ? -16.420 -7.546 12.087 1.00 90.31 100 VAL A O 1
ATOM 778 N N . ALA A 1 101 ? -17.800 -5.888 12.684 1.00 89.38 101 ALA A N 1
ATOM 779 C CA . ALA A 1 101 ? -17.032 -4.837 12.013 1.00 89.38 101 ALA A CA 1
ATOM 780 C C . ALA A 1 101 ? -17.359 -3.434 12.547 1.00 89.38 101 ALA A C 1
ATOM 782 O O . ALA A 1 101 ? -18.327 -3.240 13.278 1.00 89.38 101 ALA A O 1
ATOM 783 N N . ILE A 1 102 ? -16.576 -2.431 12.140 1.00 87.69 102 ILE A N 1
ATOM 784 C CA . ILE A 1 102 ? -16.864 -1.007 12.364 1.00 87.69 102 ILE A CA 1
ATOM 785 C C . ILE A 1 102 ? -16.736 -0.224 11.060 1.00 87.69 102 ILE A C 1
ATOM 787 O O . ILE A 1 102 ? -15.807 -0.435 10.289 1.00 87.69 102 ILE A O 1
ATOM 791 N N . ILE A 1 103 ? -17.626 0.740 10.842 1.00 85.88 103 ILE A N 1
ATOM 792 C CA . ILE A 1 103 ? -17.497 1.745 9.781 1.00 85.88 103 ILE A CA 1
ATOM 793 C C . ILE A 1 103 ? -17.168 3.094 10.412 1.00 85.88 103 ILE A C 1
ATOM 795 O O . ILE A 1 103 ? -17.827 3.511 11.362 1.00 85.88 103 ILE A O 1
ATOM 799 N N . ALA A 1 104 ? -16.196 3.825 9.866 1.00 84.75 104 ALA A N 1
ATOM 800 C CA . ALA A 1 104 ? -15.897 5.190 10.288 1.00 84.75 104 ALA A CA 1
ATOM 801 C C . ALA A 1 104 ? -16.408 6.227 9.274 1.00 84.75 104 ALA A C 1
ATOM 803 O O . ALA A 1 104 ? -16.150 6.152 8.074 1.00 84.75 104 ALA A O 1
ATOM 804 N N . ARG A 1 105 ? -17.072 7.285 9.758 1.00 83.50 105 ARG A N 1
ATOM 805 C CA . ARG A 1 105 ? -17.515 8.426 8.931 1.00 83.50 105 ARG A CA 1
ATOM 806 C C . ARG A 1 105 ? -16.335 9.124 8.248 1.00 83.50 105 ARG A C 1
ATOM 808 O O . ARG A 1 105 ? -16.500 9.700 7.175 1.00 83.50 105 ARG A O 1
ATOM 815 N N . THR A 1 106 ? -15.153 9.105 8.865 1.00 83.88 106 THR A N 1
ATOM 816 C CA . THR A 1 106 ? -13.925 9.650 8.270 1.00 83.88 106 THR A CA 1
ATOM 817 C C . THR A 1 106 ? -13.559 8.950 6.971 1.00 83.88 106 THR A C 1
ATOM 819 O O . THR A 1 106 ? -13.101 9.622 6.055 1.00 83.88 106 THR A O 1
ATOM 822 N N . ASP A 1 107 ? -13.820 7.650 6.857 1.00 85.50 107 ASP A N 1
ATOM 823 C CA . ASP A 1 107 ? -13.480 6.878 5.661 1.00 85.50 107 ASP A CA 1
ATOM 824 C C . ASP A 1 107 ? -14.453 7.204 4.522 1.00 85.50 107 ASP A C 1
ATOM 826 O O . ASP A 1 107 ? -14.035 7.415 3.386 1.00 85.50 107 ASP A O 1
ATOM 830 N N . LEU A 1 108 ? -15.735 7.433 4.836 1.00 84.25 108 LEU A N 1
ATOM 831 C CA . LEU A 1 108 ? -16.702 7.974 3.870 1.00 84.25 108 LEU A CA 1
ATOM 832 C C . LEU A 1 108 ? -16.295 9.364 3.356 1.00 84.25 108 LEU A C 1
ATOM 834 O O . LEU A 1 108 ? -16.402 9.638 2.159 1.00 84.25 108 LEU A O 1
ATOM 838 N N . LYS A 1 109 ? -15.804 10.242 4.244 1.00 88.06 109 LYS A N 1
ATOM 839 C CA . LYS A 1 109 ? -15.287 11.563 3.848 1.00 88.06 109 LYS A CA 1
ATOM 840 C C . LYS A 1 109 ? -14.048 11.437 2.964 1.00 88.06 109 LYS A C 1
ATOM 842 O O . LYS A 1 109 ? -14.032 12.040 1.900 1.00 88.06 109 LYS A O 1
ATOM 847 N N . LYS A 1 110 ? -13.063 10.613 3.343 1.00 89.19 110 LYS A N 1
ATOM 848 C CA . LYS A 1 110 ? -11.860 10.358 2.530 1.00 89.19 110 LYS A CA 1
ATOM 849 C C . LYS A 1 110 ? -12.219 9.830 1.146 1.00 89.19 110 LYS A C 1
ATOM 851 O O . LYS A 1 110 ? -11.677 10.310 0.161 1.00 89.19 110 LYS A O 1
ATOM 856 N N . ASN A 1 111 ? -13.171 8.907 1.049 1.00 88.69 111 ASN A N 1
ATOM 857 C CA . ASN A 1 111 ? -13.605 8.380 -0.240 1.00 88.69 111 ASN A CA 1
ATOM 858 C C . ASN A 1 111 ? -14.279 9.438 -1.129 1.00 88.69 111 ASN A C 1
ATOM 860 O O . ASN A 1 111 ? -14.109 9.412 -2.344 1.00 88.69 111 ASN A O 1
ATOM 864 N N . ARG A 1 112 ? -15.021 10.379 -0.534 1.00 89.25 112 ARG A N 1
ATOM 865 C CA . ARG A 1 112 ? -15.601 11.520 -1.255 1.00 89.25 112 ARG A CA 1
ATOM 866 C C . ARG A 1 112 ? -14.534 12.530 -1.681 1.00 89.25 112 ARG A C 1
ATOM 868 O O . ARG A 1 112 ? -14.577 13.015 -2.805 1.00 89.25 112 ARG A O 1
ATOM 875 N N . ASP A 1 113 ? -13.615 12.859 -0.779 1.00 92.88 113 ASP A N 1
ATOM 876 C CA . ASP A 1 113 ? -12.602 13.895 -0.988 1.00 92.88 113 ASP A CA 1
ATOM 877 C C . ASP A 1 113 ? -11.477 13.400 -1.930 1.00 92.88 113 ASP A C 1
ATOM 879 O O . ASP A 1 113 ? -10.876 14.194 -2.652 1.00 92.88 113 ASP A O 1
ATOM 883 N N . TYR A 1 114 ? -11.240 12.082 -1.991 1.00 93.94 114 TYR A N 1
ATOM 884 C CA . TYR A 1 114 ? -10.259 11.423 -2.863 1.00 93.94 114 TYR A CA 1
ATOM 885 C C . TYR A 1 114 ? -10.909 10.339 -3.745 1.00 93.94 114 TYR A C 1
ATOM 887 O O . TYR A 1 114 ? -10.671 9.143 -3.546 1.00 93.94 114 TYR A O 1
ATOM 895 N N . PRO A 1 115 ? -11.703 10.724 -4.761 1.00 92.19 115 PRO A N 1
ATOM 896 C CA . PRO A 1 115 ? -12.436 9.772 -5.600 1.00 92.19 115 PRO A CA 1
ATOM 897 C C . PRO A 1 115 ? -11.532 8.920 -6.506 1.00 92.19 115 PRO A C 1
ATOM 899 O O . PRO A 1 115 ? -11.938 7.850 -6.946 1.00 92.19 115 PRO A O 1
ATOM 902 N N . LEU A 1 116 ? -10.305 9.381 -6.781 1.00 93.31 116 LEU A N 1
ATOM 903 C CA . LEU A 1 116 ? -9.309 8.679 -7.603 1.00 93.31 116 LEU A CA 1
ATOM 904 C C . LEU A 1 116 ? -8.297 7.871 -6.770 1.00 93.31 116 LEU A C 1
ATOM 906 O O . LEU A 1 116 ? -7.243 7.497 -7.276 1.00 93.31 116 LEU A O 1
ATOM 910 N N . ALA A 1 117 ? -8.569 7.647 -5.484 1.00 93.94 117 ALA A N 1
ATOM 911 C CA . ALA A 1 117 ? -7.672 6.892 -4.618 1.00 93.94 117 ALA A CA 1
ATOM 912 C C . ALA A 1 117 ? -7.557 5.419 -5.056 1.00 93.94 117 ALA A C 1
ATOM 914 O O . ALA A 1 117 ? -8.562 4.735 -5.255 1.00 93.94 117 ALA A O 1
ATOM 915 N N . SER A 1 118 ? -6.321 4.925 -5.153 1.00 94.94 118 SER A N 1
ATOM 916 C CA . SER A 1 118 ? -6.009 3.536 -5.501 1.00 94.94 118 SER A CA 1
ATOM 917 C C . SER A 1 118 ? -6.328 2.602 -4.333 1.00 94.94 118 SER A C 1
ATOM 919 O O . SER A 1 118 ? -5.637 2.623 -3.310 1.00 94.94 118 SER A O 1
ATOM 921 N N . LYS A 1 119 ? -7.385 1.799 -4.478 1.00 91.19 119 LYS A N 1
ATOM 922 C CA . LYS A 1 119 ? -7.912 0.922 -3.426 1.00 91.19 119 LYS A CA 1
ATOM 923 C C . LYS A 1 119 ? -8.141 -0.501 -3.925 1.00 91.19 119 LYS A C 1
ATOM 925 O O . LYS A 1 119 ? -8.443 -0.694 -5.101 1.00 91.19 119 LYS A O 1
ATOM 930 N N . ASP A 1 120 ? -8.059 -1.466 -3.015 1.00 90.00 120 ASP A N 1
ATOM 931 C CA . ASP A 1 120 ? -8.460 -2.853 -3.247 1.00 90.00 120 ASP A CA 1
ATOM 932 C C . ASP A 1 120 ? -9.998 -3.013 -3.258 1.00 90.00 120 ASP A C 1
ATOM 934 O O . ASP A 1 120 ? -10.773 -2.074 -3.020 1.00 90.00 120 ASP A O 1
ATOM 938 N N . CYS A 1 121 ? -10.467 -4.237 -3.515 1.00 85.62 121 CYS A N 1
ATOM 939 C CA . CYS A 1 121 ? -11.893 -4.570 -3.503 1.00 85.62 121 CYS A CA 1
ATOM 940 C C . CYS A 1 121 ? -12.558 -4.382 -2.123 1.00 85.62 121 CYS A C 1
ATOM 942 O O . CYS A 1 121 ? -13.765 -4.148 -2.055 1.00 85.62 121 CYS A O 1
ATOM 944 N N . ARG A 1 122 ? -11.780 -4.399 -1.032 1.00 82.81 122 ARG A N 1
ATOM 945 C CA . ARG A 1 122 ? -12.222 -4.161 0.354 1.00 82.81 122 ARG A CA 1
ATOM 946 C C . ARG A 1 122 ? -12.172 -2.677 0.746 1.00 82.81 122 ARG A C 1
ATOM 948 O O . ARG A 1 122 ? -12.395 -2.341 1.912 1.00 82.81 122 ARG A O 1
ATOM 955 N N . LYS A 1 123 ? -11.911 -1.779 -0.214 1.00 84.81 123 LYS A N 1
ATOM 956 C CA . LYS A 1 123 ? -11.762 -0.325 -0.024 1.00 84.81 123 LYS A CA 1
ATOM 957 C C . LYS A 1 123 ? -10.562 0.068 0.851 1.00 84.81 123 LYS A C 1
ATOM 959 O O . LYS A 1 123 ? -10.558 1.167 1.403 1.00 84.81 123 LYS A O 1
ATOM 964 N N . GLN A 1 124 ? -9.557 -0.794 0.976 1.00 88.56 124 GLN A N 1
ATOM 965 C CA . GLN A 1 124 ? -8.277 -0.473 1.609 1.00 88.56 124 GLN A CA 1
ATOM 966 C C . GLN A 1 124 ? -7.335 0.154 0.583 1.00 88.56 124 GLN A C 1
ATOM 968 O O . GLN A 1 124 ? -7.392 -0.183 -0.594 1.00 88.56 124 GLN A O 1
ATOM 973 N N . LEU A 1 125 ? -6.478 1.083 1.010 1.00 92.88 125 LEU A N 1
ATOM 974 C CA . LEU A 1 125 ? -5.456 1.656 0.130 1.00 92.88 125 LEU A CA 1
ATOM 975 C C . LEU A 1 125 ? -4.447 0.583 -0.283 1.00 92.88 125 LEU A C 1
ATOM 977 O O . LEU A 1 125 ? -3.983 -0.165 0.577 1.00 92.88 125 LEU A O 1
ATOM 981 N N . LEU A 1 126 ? -4.086 0.573 -1.568 1.00 95.00 126 LEU A N 1
ATOM 982 C CA . LEU A 1 126 ? -3.052 -0.327 -2.074 1.00 95.00 126 LEU A CA 1
ATOM 983 C C . LEU A 1 126 ? -1.688 0.026 -1.471 1.00 95.00 126 LEU A C 1
ATOM 985 O O . LEU A 1 126 ? -1.304 1.199 -1.427 1.00 95.00 126 LEU A O 1
ATOM 989 N N . CYS A 1 127 ? -0.950 -0.992 -1.044 1.00 96.38 127 CYS A N 1
ATOM 990 C CA . CYS A 1 127 ? 0.374 -0.865 -0.456 1.00 96.38 127 CYS A CA 1
ATOM 991 C C . CYS A 1 127 ? 1.390 -1.719 -1.220 1.00 96.38 127 CYS A C 1
ATOM 993 O O . CYS A 1 127 ? 1.172 -2.908 -1.454 1.00 96.38 127 CYS A O 1
ATOM 995 N N . GLY A 1 128 ? 2.518 -1.103 -1.575 1.00 96.94 128 GLY A N 1
ATOM 996 C CA . GLY A 1 128 ? 3.664 -1.783 -2.166 1.00 96.94 128 GLY A CA 1
ATOM 997 C C . GLY A 1 128 ? 4.877 -1.747 -1.244 1.00 96.94 128 GLY A C 1
ATOM 998 O O . GLY A 1 128 ? 5.074 -0.765 -0.526 1.00 96.94 128 GLY A O 1
ATOM 999 N N . ALA A 1 129 ? 5.705 -2.788 -1.285 1.00 97.94 129 ALA A N 1
ATOM 1000 C CA . ALA A 1 129 ? 6.957 -2.850 -0.531 1.00 97.94 129 ALA A CA 1
ATOM 1001 C C . ALA A 1 129 ? 8.123 -3.314 -1.409 1.00 97.94 129 ALA A C 1
ATOM 1003 O O . ALA A 1 129 ? 7.934 -4.084 -2.348 1.00 97.94 129 ALA A O 1
ATOM 1004 N N . ALA A 1 130 ? 9.333 -2.857 -1.090 1.00 97.69 130 ALA A N 1
ATOM 1005 C CA . ALA A 1 130 ? 10.561 -3.324 -1.724 1.00 97.69 130 ALA A CA 1
ATOM 1006 C C . ALA A 1 130 ? 11.270 -4.348 -0.828 1.00 97.69 130 ALA A C 1
ATOM 1008 O O . ALA A 1 130 ? 11.348 -4.152 0.388 1.00 97.69 130 ALA A O 1
ATOM 1009 N N . ILE A 1 131 ? 11.802 -5.412 -1.427 1.00 97.81 131 ILE A N 1
ATOM 1010 C CA . ILE A 1 131 ? 12.645 -6.407 -0.750 1.00 97.81 131 ILE A CA 1
ATOM 1011 C C . ILE A 1 131 ? 13.879 -6.725 -1.594 1.00 97.81 131 ILE A C 1
ATOM 1013 O O . ILE A 1 131 ? 13.890 -6.495 -2.804 1.00 97.81 131 ILE A O 1
ATOM 1017 N N . GLY A 1 132 ? 14.912 -7.269 -0.952 1.00 96.38 132 GLY A N 1
ATOM 1018 C CA . GLY A 1 132 ? 16.061 -7.820 -1.657 1.00 96.38 132 GLY A CA 1
ATOM 1019 C C . GLY A 1 132 ? 15.779 -9.209 -2.238 1.00 96.38 132 GLY A C 1
ATOM 1020 O O . GLY A 1 132 ? 14.642 -9.664 -2.344 1.00 96.38 132 GLY A O 1
ATOM 1021 N N . THR A 1 133 ? 16.851 -9.896 -2.620 1.00 96.38 133 THR A N 1
ATOM 1022 C CA . THR A 1 133 ? 16.806 -11.240 -3.223 1.00 96.38 133 THR A CA 1
ATOM 1023 C C . THR A 1 133 ? 17.574 -12.278 -2.405 1.00 96.38 133 THR A C 1
ATOM 1025 O O . THR A 1 133 ? 17.839 -13.377 -2.888 1.00 96.38 133 THR A O 1
ATOM 1028 N N . ARG A 1 134 ? 17.960 -11.941 -1.167 1.00 93.88 134 ARG A N 1
ATOM 1029 C CA . ARG A 1 134 ? 18.709 -12.845 -0.288 1.00 93.88 134 ARG A CA 1
ATOM 1030 C C . ARG A 1 134 ? 17.762 -13.803 0.425 1.00 93.88 134 ARG A C 1
ATOM 1032 O O . ARG A 1 134 ? 16.568 -13.552 0.534 1.00 93.88 134 ARG A O 1
ATOM 1039 N N . GLU A 1 135 ? 18.304 -14.888 0.964 1.00 92.56 135 GLU A N 1
ATOM 1040 C CA . GLU A 1 135 ? 17.508 -15.876 1.705 1.00 92.56 135 GLU A CA 1
ATOM 1041 C C . GLU A 1 135 ? 16.769 -15.262 2.907 1.00 92.56 135 GLU A C 1
ATOM 1043 O O . GLU A 1 135 ? 15.581 -15.519 3.094 1.00 92.56 135 GLU A O 1
ATOM 1048 N N . ASP A 1 136 ? 17.411 -14.349 3.641 1.00 93.44 136 ASP A N 1
ATOM 1049 C CA . ASP A 1 136 ? 16.787 -13.639 4.769 1.00 93.44 136 ASP A CA 1
ATOM 1050 C C . ASP A 1 136 ? 15.585 -12.769 4.347 1.00 93.44 136 ASP A C 1
ATOM 1052 O O . ASP A 1 136 ? 14.699 -12.483 5.159 1.00 93.44 136 ASP A O 1
ATOM 1056 N N . ASP A 1 137 ? 15.513 -12.353 3.073 1.00 96.38 137 ASP A N 1
ATOM 1057 C CA . ASP A 1 137 ? 14.378 -11.586 2.551 1.00 96.38 137 ASP A CA 1
ATOM 1058 C C . ASP A 1 137 ? 13.095 -12.425 2.478 1.00 96.38 137 ASP A C 1
ATOM 1060 O O . ASP A 1 137 ? 12.007 -11.850 2.499 1.00 96.38 137 ASP A O 1
ATOM 1064 N N . LYS A 1 138 ? 13.182 -13.764 2.483 1.00 96.88 138 LYS A N 1
ATOM 1065 C CA . LYS A 1 138 ? 11.996 -14.638 2.531 1.00 96.88 138 LYS A CA 1
ATOM 1066 C C . LYS A 1 138 ? 11.216 -14.446 3.829 1.00 96.88 138 LYS A C 1
ATOM 1068 O O . LYS A 1 138 ? 9.998 -14.320 3.802 1.00 96.88 138 LYS A O 1
ATOM 1073 N N . TYR A 1 139 ? 11.906 -14.332 4.963 1.00 96.69 139 TYR A N 1
ATOM 1074 C CA . TYR A 1 139 ? 11.245 -14.050 6.239 1.00 96.69 139 TYR A CA 1
ATOM 1075 C C . TYR A 1 139 ? 10.635 -12.639 6.268 1.00 96.69 139 TYR A C 1
ATOM 1077 O O . TYR A 1 139 ? 9.523 -12.438 6.756 1.00 96.69 139 TYR A O 1
ATOM 1085 N N . ARG A 1 140 ? 11.328 -11.649 5.689 1.00 97.44 140 ARG A N 1
ATOM 1086 C CA . ARG A 1 140 ? 10.798 -10.283 5.541 1.00 97.44 140 ARG A CA 1
ATOM 1087 C C . ARG A 1 140 ? 9.527 -10.263 4.688 1.00 97.44 140 ARG A C 1
ATOM 1089 O O . ARG A 1 140 ? 8.562 -9.597 5.057 1.00 97.44 140 ARG A O 1
ATOM 1096 N N . LEU A 1 141 ? 9.520 -10.996 3.577 1.00 97.81 141 LEU A N 1
ATOM 1097 C CA . LEU A 1 141 ? 8.358 -11.168 2.711 1.00 97.81 141 LEU A CA 1
ATOM 1098 C C . LEU A 1 141 ? 7.172 -11.774 3.471 1.00 97.81 141 LEU A C 1
ATOM 1100 O O . LEU A 1 141 ? 6.051 -11.290 3.316 1.00 97.81 141 LEU A O 1
ATOM 1104 N N . ASP A 1 142 ? 7.408 -12.784 4.308 1.00 97.44 142 ASP A N 1
ATOM 1105 C CA . ASP A 1 142 ? 6.351 -13.424 5.095 1.00 97.44 142 ASP A CA 1
ATOM 1106 C C . ASP A 1 142 ? 5.658 -12.415 6.015 1.00 97.44 142 ASP A C 1
ATOM 1108 O O . ASP A 1 142 ? 4.429 -12.339 6.041 1.00 97.44 142 ASP A O 1
ATOM 1112 N N . LEU A 1 143 ? 6.437 -11.583 6.712 1.00 97.88 143 LEU A N 1
ATOM 1113 C CA . LEU A 1 143 ? 5.904 -10.532 7.581 1.00 97.88 143 LEU A CA 1
ATOM 1114 C C . LEU A 1 143 ? 5.128 -9.461 6.795 1.00 97.88 143 LEU A C 1
ATOM 1116 O O . LEU A 1 143 ? 4.068 -9.016 7.237 1.00 97.88 143 LEU A O 1
ATOM 1120 N N . LEU A 1 144 ? 5.619 -9.058 5.618 1.00 97.38 144 LEU A N 1
ATOM 1121 C CA . LEU A 1 144 ? 4.930 -8.090 4.753 1.00 97.38 144 LEU A CA 1
ATOM 1122 C C . LEU A 1 144 ? 3.612 -8.648 4.204 1.00 97.38 144 LEU A C 1
ATOM 1124 O O . LEU A 1 144 ? 2.603 -7.942 4.160 1.00 97.38 144 LEU A O 1
ATOM 1128 N N . THR A 1 145 ? 3.605 -9.924 3.828 1.00 95.81 145 THR A N 1
ATOM 1129 C CA . THR A 1 145 ? 2.410 -10.607 3.325 1.00 95.81 145 THR A CA 1
ATOM 1130 C C . THR A 1 145 ? 1.373 -10.767 4.434 1.00 95.81 145 THR A C 1
ATOM 1132 O O . THR A 1 145 ? 0.201 -10.477 4.215 1.00 95.81 145 THR A O 1
ATOM 1135 N N . GLN A 1 146 ? 1.797 -11.110 5.657 1.00 94.00 146 GLN A N 1
ATOM 1136 C CA . GLN A 1 146 ? 0.923 -11.131 6.840 1.00 94.00 146 GLN A CA 1
ATOM 1137 C C . GLN A 1 146 ? 0.329 -9.749 7.153 1.00 94.00 146 GLN A C 1
ATOM 1139 O O . GLN A 1 146 ? -0.838 -9.647 7.527 1.00 94.00 146 GLN A O 1
ATOM 1144 N N . ALA A 1 147 ? 1.092 -8.671 6.945 1.00 93.06 147 ALA A N 1
ATOM 1145 C CA . ALA A 1 147 ? 0.583 -7.303 7.066 1.00 93.06 147 ALA A CA 1
ATOM 1146 C C . ALA A 1 147 ? -0.410 -6.916 5.942 1.00 93.06 147 ALA A C 1
ATOM 1148 O O . ALA A 1 147 ? -1.156 -5.933 6.071 1.00 93.06 147 ALA A O 1
ATOM 1149 N N . GLY A 1 148 ? -0.462 -7.704 4.863 1.00 92.81 148 GLY A N 1
ATOM 1150 C CA . GLY A 1 148 ? -1.347 -7.529 3.717 1.00 92.81 148 GLY A CA 1
ATOM 1151 C C . GLY A 1 148 ? -0.821 -6.524 2.698 1.00 92.81 148 GLY A C 1
ATOM 1152 O O . GLY A 1 148 ? -1.561 -5.616 2.330 1.00 92.81 148 GLY A O 1
ATOM 1153 N N . VAL A 1 149 ? 0.450 -6.650 2.300 1.00 96.25 149 VAL A N 1
ATOM 1154 C CA . VAL A 1 149 ? 0.996 -5.959 1.120 1.00 96.25 149 VAL A CA 1
ATOM 1155 C C . VAL A 1 149 ? 0.331 -6.487 -0.159 1.00 96.25 149 VAL A C 1
ATOM 1157 O O . VAL A 1 149 ? 0.098 -7.688 -0.278 1.00 96.25 149 VAL A O 1
ATOM 1160 N N . ASP A 1 150 ? 0.030 -5.604 -1.112 1.00 96.00 150 ASP A N 1
ATOM 1161 C CA . ASP A 1 150 ? -0.645 -5.975 -2.366 1.00 96.00 150 ASP A CA 1
ATOM 1162 C C . ASP A 1 150 ? 0.351 -6.277 -3.496 1.00 96.00 150 ASP A C 1
ATOM 1164 O O . ASP A 1 150 ? 0.076 -7.078 -4.390 1.00 96.00 150 ASP A O 1
ATOM 1168 N N . VAL A 1 151 ? 1.520 -5.627 -3.468 1.00 97.62 151 VAL A N 1
ATOM 1169 C CA . VAL A 1 151 ? 2.567 -5.765 -4.488 1.00 97.62 151 VAL A CA 1
ATOM 1170 C C . VAL A 1 151 ? 3.963 -5.694 -3.873 1.00 97.62 151 VAL A C 1
ATOM 1172 O O . VAL A 1 151 ? 4.243 -4.855 -3.014 1.00 97.62 151 VAL A O 1
ATOM 1175 N N . VAL A 1 152 ? 4.871 -6.545 -4.341 1.00 98.25 152 VAL A N 1
ATOM 1176 C CA . VAL A 1 152 ? 6.275 -6.542 -3.917 1.00 98.25 152 VAL A CA 1
ATOM 1177 C C . VAL A 1 152 ? 7.189 -6.232 -5.096 1.00 98.25 152 VAL A C 1
ATOM 1179 O O . VAL A 1 152 ? 7.025 -6.769 -6.188 1.00 98.25 152 VAL A O 1
ATOM 1182 N N . VAL A 1 153 ? 8.165 -5.356 -4.867 1.00 98.50 153 VAL A N 1
ATOM 1183 C CA . VAL A 1 153 ? 9.203 -4.986 -5.832 1.00 98.50 153 VAL A CA 1
ATOM 1184 C C . VAL A 1 153 ? 10.521 -5.623 -5.407 1.00 98.50 153 VAL A C 1
ATOM 1186 O O . VAL A 1 153 ? 11.000 -5.373 -4.300 1.00 98.50 153 VAL A O 1
ATOM 1189 N N . LEU A 1 154 ? 11.119 -6.422 -6.288 1.00 97.81 154 LEU A N 1
ATOM 1190 C CA . LEU A 1 154 ? 12.461 -6.961 -6.077 1.00 97.81 154 LEU A CA 1
ATOM 1191 C C . LEU A 1 154 ? 13.478 -5.877 -6.438 1.00 97.81 154 LEU A C 1
ATOM 1193 O O . LEU A 1 154 ? 13.633 -5.514 -7.603 1.00 97.81 154 LEU A O 1
ATOM 1197 N N . ASP A 1 155 ? 14.118 -5.307 -5.419 1.00 95.81 155 ASP A N 1
ATOM 1198 C CA . ASP A 1 155 ? 15.013 -4.164 -5.568 1.00 95.81 155 ASP A CA 1
ATOM 1199 C C . ASP A 1 155 ? 16.452 -4.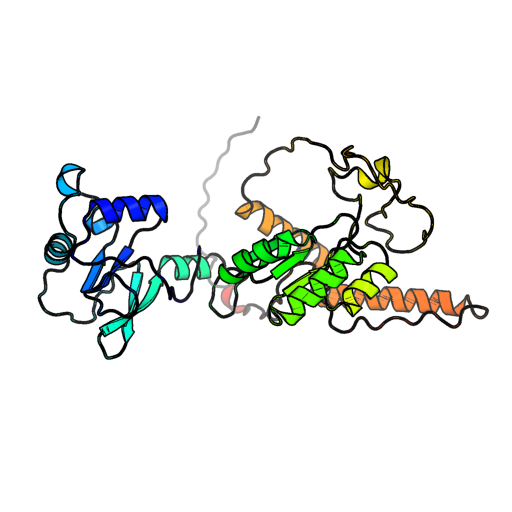634 -5.795 1.00 95.81 155 ASP A C 1
ATOM 1201 O O . ASP A 1 155 ? 17.106 -5.191 -4.911 1.00 95.81 155 ASP A O 1
ATOM 1205 N N . SER A 1 156 ? 16.932 -4.431 -7.019 1.00 90.25 156 SER A N 1
ATOM 1206 C CA . SER A 1 156 ? 18.304 -4.709 -7.435 1.00 90.25 156 SER A CA 1
ATOM 1207 C C . SER A 1 156 ? 18.724 -3.725 -8.525 1.00 90.25 156 SER A C 1
ATOM 1209 O O . SER A 1 156 ? 17.916 -3.356 -9.382 1.00 90.25 156 SER A O 1
ATOM 1211 N N . SER A 1 157 ? 20.000 -3.334 -8.541 1.00 84.56 157 SER A N 1
ATOM 1212 C CA . SER A 1 157 ? 20.573 -2.536 -9.633 1.00 84.56 157 SER A CA 1
ATOM 1213 C C . SER A 1 157 ? 20.571 -3.296 -10.965 1.00 84.56 157 SER A C 1
ATOM 1215 O O . SER A 1 157 ? 20.312 -2.694 -12.006 1.00 84.56 157 SER A O 1
ATOM 1217 N N . GLN A 1 158 ? 20.793 -4.616 -10.922 1.00 87.31 158 GLN A N 1
ATOM 1218 C CA . GLN A 1 158 ? 20.749 -5.538 -12.060 1.00 87.31 158 GLN A CA 1
ATOM 1219 C C . GLN A 1 158 ? 19.902 -6.758 -11.660 1.00 87.31 158 GLN A C 1
ATOM 1221 O O . GLN A 1 158 ? 20.307 -7.577 -10.830 1.00 87.31 158 GLN A O 1
ATOM 1226 N N . GLY A 1 159 ? 18.678 -6.840 -12.182 1.00 91.19 159 GLY A N 1
ATOM 1227 C CA . GLY A 1 159 ? 17.690 -7.825 -11.742 1.00 91.19 159 GLY A CA 1
ATOM 1228 C C . GLY A 1 159 ? 17.788 -9.201 -12.394 1.00 91.19 159 GLY A C 1
ATOM 1229 O O . GLY A 1 159 ? 17.336 -10.184 -11.816 1.00 91.19 159 GLY A O 1
ATOM 1230 N N . ASN A 1 160 ? 18.412 -9.305 -13.566 1.00 93.19 160 ASN A N 1
ATOM 1231 C CA . ASN A 1 160 ? 18.639 -10.567 -14.264 1.00 93.19 160 ASN A CA 1
ATOM 1232 C C . ASN A 1 160 ? 19.770 -11.352 -13.587 1.00 93.19 160 ASN A C 1
ATOM 1234 O O . ASN A 1 160 ? 20.928 -11.302 -14.004 1.00 93.19 160 ASN A O 1
ATOM 1238 N N . SER A 1 161 ? 19.416 -12.043 -12.508 1.00 95.06 161 SER A N 1
ATOM 1239 C CA . SER A 1 161 ? 20.297 -12.882 -11.702 1.00 95.06 161 SER A CA 1
ATOM 1240 C C . SER A 1 161 ? 19.566 -14.151 -11.279 1.00 95.06 161 SER A C 1
ATOM 1242 O O . SER A 1 161 ? 18.343 -14.148 -11.114 1.00 95.06 161 SER A O 1
ATOM 1244 N N . VAL A 1 162 ? 20.322 -15.222 -11.032 1.00 95.94 162 VAL A N 1
ATOM 1245 C CA . VAL A 1 162 ? 19.771 -16.485 -10.517 1.00 95.94 162 VAL A CA 1
ATOM 1246 C C . VAL A 1 162 ? 19.049 -16.265 -9.181 1.00 95.94 162 VAL A C 1
ATOM 1248 O O . VAL A 1 162 ? 17.985 -16.833 -8.960 1.00 95.94 162 VAL A O 1
ATOM 1251 N N . TYR A 1 163 ? 19.563 -15.376 -8.323 1.00 96.81 163 TYR A N 1
ATOM 1252 C CA . TYR A 1 163 ? 18.936 -15.033 -7.042 1.00 96.81 163 TYR A CA 1
ATOM 1253 C C . TYR A 1 163 ? 17.530 -14.455 -7.215 1.00 96.81 163 TYR A C 1
ATOM 1255 O O . TYR A 1 163 ? 16.593 -14.899 -6.554 1.00 96.81 163 TYR A O 1
ATOM 1263 N N . GLN A 1 164 ? 17.363 -13.491 -8.126 1.00 97.50 164 GLN A N 1
ATOM 1264 C CA . GLN A 1 164 ? 16.056 -12.882 -8.351 1.00 97.50 164 GLN A CA 1
ATOM 1265 C C . GLN A 1 164 ? 15.081 -13.861 -9.002 1.00 97.50 164 GLN A C 1
ATOM 1267 O O . GLN A 1 164 ? 13.940 -13.939 -8.565 1.00 97.50 164 GLN A O 1
ATOM 1272 N N . ILE A 1 165 ? 15.532 -14.642 -9.987 1.00 97.88 165 ILE A N 1
ATOM 1273 C CA . ILE A 1 165 ? 14.709 -15.670 -10.642 1.00 97.88 165 ILE A CA 1
ATOM 1274 C C . ILE A 1 165 ? 14.210 -16.693 -9.612 1.00 97.88 165 ILE A C 1
ATOM 1276 O O . ILE A 1 165 ? 13.013 -16.970 -9.540 1.00 97.88 165 ILE A O 1
ATOM 1280 N N . ASN A 1 166 ? 15.098 -17.180 -8.742 1.00 97.94 166 ASN A N 1
ATOM 1281 C CA . ASN A 1 166 ? 14.731 -18.104 -7.671 1.00 97.94 166 ASN A CA 1
ATOM 1282 C C . ASN A 1 166 ? 13.754 -17.472 -6.669 1.00 97.94 166 ASN A C 1
ATOM 1284 O O . ASN A 1 166 ? 12.818 -18.135 -6.225 1.00 97.94 166 ASN A O 1
ATOM 1288 N N . MET A 1 167 ? 13.940 -16.192 -6.329 1.00 98.19 167 MET A N 1
ATOM 1289 C CA . MET A 1 167 ? 13.016 -15.458 -5.461 1.00 98.19 167 MET A CA 1
ATOM 1290 C C . MET A 1 167 ? 11.633 -15.298 -6.109 1.00 98.19 167 MET A C 1
ATOM 1292 O O . MET A 1 167 ? 10.627 -15.499 -5.436 1.00 98.19 167 MET A O 1
ATOM 1296 N N . ILE A 1 168 ? 11.561 -15.002 -7.410 1.00 98.19 168 ILE A N 1
ATOM 1297 C CA . ILE A 1 168 ? 10.293 -14.919 -8.153 1.00 98.19 168 ILE A CA 1
ATOM 1298 C C . ILE A 1 168 ? 9.567 -16.262 -8.086 1.00 98.19 168 ILE A C 1
ATOM 1300 O O . ILE A 1 168 ? 8.411 -16.311 -7.672 1.00 98.19 168 ILE A O 1
ATOM 1304 N N . HIS A 1 169 ? 10.253 -17.361 -8.411 1.00 98.19 169 HIS A N 1
ATOM 1305 C CA . HIS A 1 169 ? 9.670 -18.699 -8.326 1.00 98.19 169 HIS A CA 1
ATOM 1306 C C . HIS A 1 169 ? 9.183 -19.035 -6.913 1.00 98.19 169 HIS A C 1
ATOM 1308 O O . HIS A 1 169 ? 8.071 -19.538 -6.755 1.00 98.19 169 HIS A O 1
ATOM 1314 N N . TYR A 1 170 ? 9.970 -18.705 -5.886 1.00 98.19 170 TYR A N 1
ATOM 1315 C CA . TYR A 1 170 ? 9.577 -18.882 -4.490 1.00 98.19 170 TYR A CA 1
ATOM 1316 C C . TYR A 1 170 ? 8.296 -18.107 -4.148 1.00 98.19 170 TYR A C 1
ATOM 1318 O O . TYR A 1 170 ? 7.368 -18.680 -3.574 1.00 98.19 170 TYR A O 1
ATOM 1326 N N . ILE A 1 171 ? 8.219 -16.827 -4.533 1.00 98.12 171 ILE A N 1
ATOM 1327 C CA . ILE A 1 171 ? 7.044 -15.985 -4.282 1.00 98.12 171 ILE A CA 1
ATOM 1328 C C . ILE A 1 171 ? 5.823 -16.552 -4.997 1.00 98.12 171 ILE A C 1
ATOM 1330 O O . ILE A 1 171 ? 4.804 -16.766 -4.352 1.00 98.12 171 ILE A O 1
ATOM 1334 N N . LYS A 1 172 ? 5.911 -16.843 -6.300 1.00 97.81 172 LYS A N 1
ATOM 1335 C CA . LYS A 1 172 ? 4.754 -17.323 -7.071 1.00 97.81 172 LYS A CA 1
ATOM 1336 C C . LYS A 1 172 ? 4.280 -18.709 -6.621 1.00 97.81 172 LYS A C 1
ATOM 1338 O O . LYS A 1 172 ? 3.093 -18.994 -6.732 1.00 97.81 172 LYS A O 1
ATOM 1343 N N . GLN A 1 173 ? 5.166 -19.550 -6.077 1.00 97.75 173 GLN A N 1
ATOM 1344 C CA . GLN A 1 173 ? 4.779 -20.830 -5.473 1.00 97.75 173 GLN A CA 1
ATOM 1345 C C . GLN A 1 173 ? 4.079 -20.658 -4.121 1.00 97.75 173 GLN A C 1
ATOM 1347 O O . GLN A 1 173 ? 3.078 -21.322 -3.862 1.00 97.75 173 GLN A O 1
ATOM 1352 N N . LYS A 1 174 ? 4.607 -19.800 -3.243 1.00 98.06 174 LYS A N 1
ATOM 1353 C CA . LYS A 1 174 ? 4.107 -19.655 -1.867 1.00 98.06 174 LYS A CA 1
ATOM 1354 C C . LYS A 1 174 ? 2.913 -18.701 -1.756 1.00 98.06 174 LYS A C 1
ATOM 1356 O O . LYS A 1 174 ? 2.017 -18.926 -0.948 1.00 98.06 174 LYS A O 1
ATOM 1361 N N . TYR A 1 175 ? 2.913 -17.648 -2.566 1.00 97.75 175 TYR A N 1
ATOM 1362 C CA . TYR A 1 175 ? 1.956 -16.544 -2.567 1.00 97.75 175 TYR A CA 1
ATOM 1363 C C . TYR A 1 175 ? 1.484 -16.258 -4.004 1.00 97.75 175 TYR A C 1
ATOM 1365 O O . TYR A 1 175 ? 1.852 -15.234 -4.581 1.00 97.75 175 TYR A O 1
ATOM 1373 N N . PRO A 1 176 ? 0.681 -17.152 -4.610 1.00 96.12 176 PRO A N 1
ATOM 1374 C CA . PRO A 1 176 ? 0.297 -17.050 -6.022 1.00 96.12 176 PRO A CA 1
ATOM 1375 C C . PRO A 1 176 ? -0.458 -15.755 -6.360 1.00 96.12 176 PRO A C 1
ATOM 1377 O O . PRO A 1 176 ? -0.278 -15.209 -7.450 1.00 96.12 176 PRO A O 1
ATOM 1380 N N . ASP A 1 177 ? -1.245 -15.239 -5.413 1.00 94.81 177 ASP A N 1
ATOM 1381 C CA . ASP A 1 177 ? -2.039 -14.018 -5.585 1.00 94.81 177 ASP A CA 1
ATOM 1382 C C . ASP A 1 177 ? -1.214 -12.728 -5.429 1.00 94.81 177 ASP A C 1
ATOM 1384 O O . ASP A 1 177 ? -1.651 -11.655 -5.856 1.00 94.81 177 ASP A O 1
ATOM 1388 N N . LEU A 1 178 ? -0.017 -12.809 -4.832 1.00 97.00 178 LEU A N 1
ATOM 1389 C CA . LEU A 1 178 ? 0.833 -11.644 -4.607 1.00 97.00 178 LEU A CA 1
ATOM 1390 C C . LEU A 1 178 ? 1.443 -11.170 -5.930 1.00 97.00 178 LEU A C 1
ATOM 1392 O O . LEU A 1 178 ? 2.066 -11.944 -6.660 1.00 97.00 178 LEU A O 1
ATOM 1396 N N . GLN A 1 179 ? 1.280 -9.877 -6.220 1.00 97.81 179 GLN A N 1
ATOM 1397 C CA . GLN A 1 179 ? 1.830 -9.262 -7.424 1.00 97.81 179 GLN A CA 1
ATOM 1398 C C . GLN A 1 179 ? 3.325 -8.981 -7.252 1.00 97.81 179 GLN A C 1
ATOM 1400 O O . GLN A 1 179 ? 3.746 -8.390 -6.254 1.00 97.81 179 GLN A O 1
ATOM 1405 N N . VAL A 1 180 ? 4.129 -9.363 -8.243 1.00 98.12 180 VAL A N 1
ATOM 1406 C CA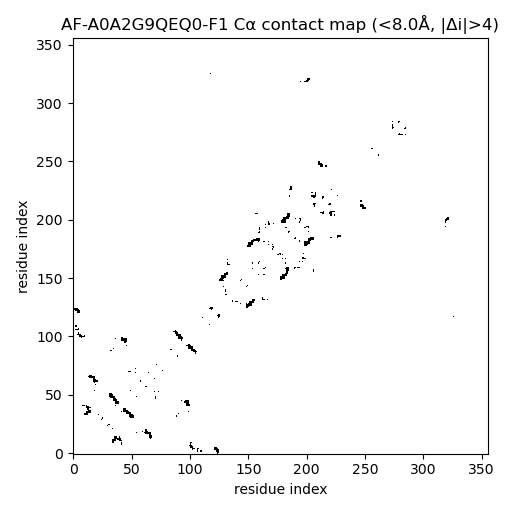 . VAL A 1 180 ? 5.592 -9.254 -8.210 1.00 98.12 180 VAL A CA 1
ATOM 1407 C C . VAL A 1 180 ? 6.095 -8.357 -9.335 1.00 98.12 180 VAL A C 1
ATOM 1409 O O . VAL A 1 180 ? 5.878 -8.626 -10.518 1.00 98.12 180 VAL A O 1
ATOM 1412 N N . VAL A 1 181 ? 6.833 -7.311 -8.965 1.00 98.31 181 VAL A N 1
ATOM 1413 C CA . VAL A 1 181 ? 7.573 -6.453 -9.896 1.00 98.31 181 VAL A CA 1
ATOM 1414 C C . VAL A 1 181 ? 9.047 -6.850 -9.873 1.00 98.31 181 VAL A C 1
ATOM 1416 O O . VAL A 1 181 ? 9.726 -6.664 -8.861 1.00 98.31 181 VAL A O 1
ATOM 1419 N N . GLY A 1 182 ? 9.550 -7.375 -10.990 1.00 95.31 182 GLY A N 1
ATOM 1420 C CA . GLY A 1 182 ? 10.964 -7.721 -11.153 1.00 95.31 182 GLY A CA 1
ATOM 1421 C C . GLY A 1 182 ? 11.778 -6.593 -11.772 1.00 95.31 182 GLY A C 1
ATOM 1422 O O . GLY A 1 182 ? 11.272 -5.806 -12.575 1.00 95.31 182 GLY A O 1
ATOM 1423 N N . GLY A 1 183 ? 13.058 -6.518 -11.429 1.00 90.81 183 GLY A N 1
ATOM 1424 C CA . GLY A 1 183 ? 13.971 -5.528 -11.973 1.00 90.81 183 GLY A CA 1
ATOM 1425 C C . GLY A 1 183 ? 15.239 -5.312 -11.138 1.00 90.81 183 GLY A C 1
ATOM 1426 O O . GLY A 1 183 ? 15.503 -6.013 -10.169 1.00 90.81 183 GLY A O 1
ATOM 1427 N N . ASN A 1 184 ? 16.083 -4.359 -11.514 1.00 93.56 184 ASN A N 1
ATOM 1428 C CA . ASN A 1 184 ? 15.927 -3.516 -12.698 1.00 93.56 184 ASN A CA 1
ATOM 1429 C C . ASN A 1 184 ? 16.441 -4.200 -13.977 1.00 93.56 184 ASN A C 1
ATOM 1431 O O . ASN A 1 184 ? 17.373 -5.003 -13.934 1.00 93.56 184 ASN A O 1
ATOM 1435 N N . VAL A 1 185 ? 15.845 -3.871 -15.127 1.00 85.56 185 VAL A N 1
ATOM 1436 C CA . VAL A 1 185 ? 16.291 -4.351 -16.451 1.00 85.56 185 VAL A CA 1
ATOM 1437 C C . VAL A 1 185 ? 16.524 -3.192 -17.420 1.00 85.56 185 VAL A C 1
ATOM 1439 O O . VAL A 1 185 ? 15.883 -2.144 -17.315 1.00 85.56 185 VAL A O 1
ATOM 1442 N N . VAL A 1 186 ? 17.433 -3.378 -18.380 1.00 85.69 186 VAL A N 1
ATOM 1443 C CA . VAL A 1 186 ? 17.723 -2.419 -19.469 1.00 85.69 186 VAL A CA 1
ATOM 1444 C C . VAL A 1 186 ? 17.854 -3.076 -20.845 1.00 85.69 186 VAL A C 1
ATOM 1446 O O . VAL A 1 186 ? 18.071 -2.390 -21.844 1.00 85.69 186 VAL A O 1
ATOM 1449 N N . THR A 1 187 ? 17.720 -4.400 -20.938 1.00 83.38 187 THR A N 1
ATOM 1450 C CA . THR A 1 187 ? 17.724 -5.118 -22.219 1.00 83.38 187 THR A CA 1
ATOM 1451 C C . THR A 1 187 ? 16.483 -5.991 -22.378 1.00 83.38 187 THR A C 1
ATOM 1453 O O . THR A 1 187 ? 15.882 -6.441 -21.401 1.00 83.38 187 THR A O 1
ATOM 1456 N N . ALA A 1 188 ? 16.107 -6.256 -23.633 1.00 85.50 188 ALA A N 1
ATOM 1457 C CA . ALA A 1 188 ? 14.995 -7.148 -23.950 1.00 85.50 188 ALA A CA 1
ATOM 1458 C C . ALA A 1 188 ? 15.247 -8.586 -23.461 1.00 85.50 188 ALA A C 1
ATOM 1460 O O . ALA A 1 188 ? 14.312 -9.246 -23.022 1.00 85.50 188 ALA A O 1
ATOM 1461 N N . ALA A 1 189 ? 16.502 -9.051 -23.484 1.00 87.25 189 ALA A N 1
ATOM 1462 C CA . ALA A 1 189 ? 16.875 -10.373 -22.982 1.00 87.25 189 ALA A CA 1
ATOM 1463 C C . ALA A 1 189 ? 16.665 -10.487 -21.463 1.00 87.25 189 ALA A C 1
ATOM 1465 O O . ALA A 1 189 ? 16.029 -11.428 -21.000 1.00 87.25 189 ALA A O 1
ATOM 1466 N N . GLN A 1 190 ? 17.112 -9.487 -20.693 1.00 89.25 190 GLN A N 1
ATOM 1467 C CA . GLN A 1 190 ? 16.872 -9.432 -19.247 1.00 89.25 190 GLN A CA 1
ATOM 1468 C C . GLN A 1 190 ? 15.373 -9.401 -18.932 1.00 89.25 190 GLN A C 1
ATOM 1470 O O . GLN A 1 190 ? 14.903 -10.136 -18.068 1.00 89.25 190 GLN A O 1
ATOM 1475 N N . ALA A 1 191 ? 14.616 -8.573 -19.660 1.00 87.56 191 ALA A N 1
ATOM 1476 C CA . ALA A 1 191 ? 13.166 -8.505 -19.527 1.00 87.56 191 ALA A CA 1
ATOM 1477 C C . ALA A 1 191 ? 12.510 -9.864 -19.808 1.00 87.56 191 ALA A C 1
ATOM 1479 O O . ALA A 1 191 ? 11.687 -10.309 -19.014 1.00 87.56 191 ALA A O 1
ATOM 1480 N N . LYS A 1 192 ? 12.908 -10.545 -20.892 1.00 91.50 192 LYS A N 1
ATOM 1481 C CA . LYS A 1 192 ? 12.394 -11.871 -21.249 1.00 91.50 192 LYS A CA 1
ATOM 1482 C C . LYS A 1 192 ? 12.647 -12.887 -20.136 1.00 91.50 192 LYS A C 1
ATOM 1484 O O . LYS A 1 192 ? 11.714 -13.573 -19.748 1.00 91.50 192 LYS A O 1
ATOM 1489 N N . ASN A 1 193 ? 13.859 -12.937 -19.585 1.00 94.62 193 ASN A N 1
ATOM 1490 C CA . ASN A 1 193 ? 14.195 -13.883 -18.519 1.00 94.62 193 ASN A CA 1
ATOM 1491 C C . ASN A 1 193 ? 13.316 -13.697 -17.275 1.00 94.62 193 ASN A C 1
ATOM 1493 O O . ASN A 1 193 ? 12.849 -14.676 -16.702 1.00 94.62 193 ASN A O 1
ATOM 1497 N N . LEU A 1 194 ? 13.067 -12.449 -16.862 1.00 93.12 194 LEU A N 1
ATOM 1498 C CA . LEU A 1 194 ? 12.208 -12.179 -15.707 1.00 93.12 194 LEU A CA 1
ATOM 1499 C C . LEU A 1 194 ? 10.725 -12.447 -16.009 1.00 93.12 194 LEU A C 1
ATOM 1501 O O . LEU A 1 194 ? 10.015 -12.950 -15.143 1.00 93.12 194 LEU A O 1
ATOM 1505 N N . ILE A 1 195 ? 10.263 -12.160 -17.232 1.00 93.88 195 ILE A N 1
ATOM 1506 C CA . ILE A 1 195 ? 8.909 -12.519 -17.688 1.00 93.88 195 ILE A CA 1
ATOM 1507 C C . ILE A 1 195 ? 8.719 -14.035 -17.641 1.00 93.88 195 ILE A C 1
ATOM 1509 O O . ILE A 1 195 ? 7.755 -14.506 -17.045 1.00 93.88 195 ILE A O 1
ATOM 1513 N N . ASP A 1 196 ? 9.658 -14.794 -18.207 1.00 95.19 196 ASP A N 1
ATOM 1514 C CA . ASP A 1 196 ? 9.618 -16.257 -18.207 1.00 95.19 196 ASP A CA 1
ATOM 1515 C C . ASP A 1 196 ? 9.678 -16.825 -16.778 1.00 95.19 196 ASP A C 1
ATOM 1517 O O . ASP A 1 196 ? 9.077 -17.861 -16.497 1.00 95.19 196 ASP A O 1
ATOM 1521 N N . ALA A 1 197 ? 10.360 -16.134 -15.856 1.00 95.94 197 ALA A N 1
ATOM 1522 C CA . ALA A 1 197 ? 10.395 -16.506 -14.444 1.00 95.94 197 ALA A CA 1
ATOM 1523 C C . ALA A 1 197 ? 9.041 -16.317 -13.726 1.00 95.94 197 ALA A C 1
ATOM 1525 O O . ALA A 1 197 ? 8.805 -16.953 -12.696 1.00 95.94 197 ALA A O 1
ATOM 1526 N N . GLY A 1 198 ? 8.149 -15.479 -14.266 1.00 95.62 198 GLY A N 1
ATOM 1527 C CA . GLY A 1 198 ? 6.786 -15.287 -13.765 1.00 95.62 198 GLY A CA 1
ATOM 1528 C C . GLY A 1 198 ? 6.531 -13.966 -13.035 1.00 95.62 198 GLY A C 1
ATOM 1529 O O . GLY A 1 198 ? 5.683 -13.929 -12.144 1.00 95.62 198 GLY A O 1
ATOM 1530 N N . VAL A 1 199 ? 7.257 -12.890 -13.366 1.00 96.31 199 VAL A N 1
ATOM 1531 C CA . VAL A 1 199 ? 6.927 -11.544 -12.852 1.00 96.31 199 VAL A CA 1
ATOM 1532 C C . VAL A 1 199 ? 5.628 -11.020 -13.464 1.00 96.31 199 VAL A C 1
ATOM 1534 O O . VAL A 1 199 ? 5.369 -11.214 -14.651 1.00 96.31 199 VAL A O 1
ATOM 1537 N N . ASP A 1 200 ? 4.846 -10.286 -12.674 1.00 96.88 200 ASP A N 1
ATOM 1538 C CA . ASP A 1 200 ? 3.598 -9.658 -13.127 1.00 96.88 200 ASP A CA 1
ATOM 1539 C C . ASP A 1 200 ? 3.863 -8.285 -13.782 1.00 96.88 200 ASP A C 1
ATOM 1541 O O . ASP A 1 200 ? 3.097 -7.814 -14.628 1.00 96.88 200 ASP A O 1
ATOM 1545 N N . ALA A 1 201 ? 4.985 -7.647 -13.423 1.00 96.00 201 ALA A N 1
ATOM 1546 C CA . ALA A 1 201 ? 5.451 -6.401 -14.023 1.00 96.00 201 ALA A CA 1
ATOM 1547 C C . ALA A 1 201 ? 6.983 -6.261 -14.010 1.00 96.00 201 ALA A C 1
ATOM 1549 O O . ALA A 1 201 ? 7.691 -6.907 -13.237 1.00 96.00 201 ALA A O 1
ATOM 1550 N N . LEU A 1 202 ? 7.496 -5.354 -14.847 1.00 91.69 202 LEU A N 1
ATOM 1551 C CA . LEU A 1 202 ? 8.921 -5.026 -14.939 1.00 91.69 202 LEU A CA 1
ATOM 1552 C C . LEU A 1 202 ? 9.217 -3.600 -14.469 1.00 91.69 202 LEU A C 1
ATOM 1554 O O . LEU A 1 202 ? 8.534 -2.651 -14.863 1.00 91.69 202 LEU A O 1
ATOM 1558 N N . ARG A 1 203 ? 10.305 -3.445 -13.711 1.00 94.06 203 ARG A N 1
ATOM 1559 C CA . ARG A 1 203 ? 10.949 -2.167 -13.394 1.00 94.06 203 ARG A CA 1
ATOM 1560 C C . ARG A 1 203 ? 12.152 -1.962 -14.316 1.00 94.06 203 ARG A C 1
ATOM 1562 O O . ARG A 1 203 ? 13.103 -2.741 -14.306 1.00 94.06 203 ARG A O 1
ATOM 1569 N N . VAL A 1 204 ? 12.102 -0.909 -15.128 1.00 88.50 204 VAL A N 1
ATOM 1570 C CA . VAL A 1 204 ? 13.086 -0.634 -16.187 1.00 88.50 204 VAL A CA 1
ATOM 1571 C C . VAL A 1 204 ? 13.927 0.591 -15.829 1.00 88.50 204 VAL A C 1
ATOM 1573 O O . VAL A 1 204 ? 13.373 1.628 -15.470 1.00 88.50 204 VAL A O 1
ATOM 1576 N N . GLY A 1 205 ? 15.252 0.480 -15.965 1.00 80.94 205 GLY A N 1
ATOM 1577 C CA . GLY A 1 205 ? 16.196 1.593 -15.798 1.00 80.94 205 GLY A CA 1
ATOM 1578 C C . GLY A 1 205 ? 17.412 1.252 -14.933 1.00 80.94 205 GLY A C 1
ATOM 1579 O O . GLY A 1 205 ? 17.273 0.702 -13.847 1.00 80.94 205 GLY A O 1
ATOM 1580 N N . MET A 1 206 ? 18.611 1.614 -15.391 1.00 81.25 206 MET A N 1
ATOM 1581 C CA . MET A 1 206 ? 19.872 1.412 -14.665 1.00 81.25 206 MET A CA 1
ATOM 1582 C C . MET A 1 206 ? 20.791 2.616 -14.888 1.00 81.25 206 MET A C 1
ATOM 1584 O O . MET A 1 206 ? 21.016 3.029 -16.030 1.00 81.25 206 MET A O 1
ATOM 1588 N N . GLY A 1 207 ? 21.296 3.199 -13.795 1.00 73.25 207 GLY A N 1
ATOM 1589 C CA . GLY A 1 207 ? 22.202 4.353 -13.849 1.00 73.25 207 GLY A CA 1
ATOM 1590 C C . GLY A 1 207 ? 21.556 5.681 -14.248 1.00 73.25 207 GLY A C 1
ATOM 1591 O O . GLY A 1 207 ? 22.252 6.633 -14.558 1.00 73.25 207 GLY A O 1
ATOM 1592 N N . CYS A 1 208 ? 20.229 5.740 -14.284 1.00 79.06 208 CYS A N 1
ATOM 1593 C CA . CYS A 1 208 ? 19.484 6.836 -14.890 1.00 79.06 208 CYS A CA 1
ATOM 1594 C C . CYS A 1 208 ? 18.761 7.736 -13.866 1.00 79.06 208 CYS A C 1
ATOM 1596 O O . CYS A 1 208 ? 18.199 8.776 -14.213 1.00 79.06 208 CYS A O 1
ATOM 1598 N N . GLY A 1 209 ? 18.784 7.343 -12.588 1.00 80.50 209 GLY A N 1
ATOM 1599 C CA . GLY A 1 209 ? 18.286 8.158 -11.482 1.00 80.50 209 GLY A CA 1
ATOM 1600 C C . GLY A 1 209 ? 19.193 9.358 -11.210 1.00 80.50 209 GLY A C 1
ATOM 1601 O O . GLY A 1 209 ? 20.406 9.264 -11.349 1.00 80.50 209 GLY A O 1
ATOM 1602 N N . SER A 1 210 ? 18.615 10.468 -10.751 1.00 78.81 210 SER A N 1
ATOM 1603 C CA . SER A 1 210 ? 19.330 11.740 -10.545 1.00 78.81 210 SER A CA 1
ATOM 1604 C C . SER A 1 210 ? 20.494 11.688 -9.546 1.00 78.81 210 SER A C 1
ATOM 1606 O O . SER A 1 210 ? 21.322 12.589 -9.546 1.00 78.81 210 SER A O 1
ATOM 1608 N N . ILE A 1 211 ? 20.541 10.674 -8.679 1.00 80.31 211 ILE A N 1
ATOM 1609 C CA . ILE A 1 211 ? 21.602 10.460 -7.675 1.00 80.31 211 ILE A CA 1
ATOM 1610 C C . ILE A 1 211 ? 22.416 9.181 -7.929 1.00 80.31 211 ILE A C 1
ATOM 1612 O O . ILE A 1 211 ? 23.213 8.764 -7.088 1.00 80.31 211 ILE A O 1
ATOM 1616 N N . CYS A 1 212 ? 22.150 8.499 -9.041 1.00 74.69 212 CYS A N 1
ATOM 1617 C CA . CYS A 1 212 ? 22.737 7.208 -9.357 1.00 74.69 212 CYS A CA 1
ATOM 1618 C C . CYS A 1 212 ? 24.001 7.416 -10.191 1.00 74.69 212 CYS A C 1
ATOM 1620 O O . CYS A 1 212 ? 23.946 8.080 -11.220 1.00 74.69 212 CYS A O 1
ATOM 1622 N N . ILE A 1 213 ? 25.117 6.821 -9.768 1.00 74.00 213 ILE A N 1
ATOM 1623 C CA . ILE A 1 213 ? 26.411 6.923 -10.465 1.00 74.00 213 ILE A CA 1
ATOM 1624 C C . ILE A 1 213 ? 26.838 5.590 -11.088 1.00 74.00 213 ILE A C 1
ATOM 1626 O O . ILE A 1 213 ? 27.986 5.432 -11.484 1.00 74.00 213 ILE A O 1
ATOM 1630 N N . THR A 1 214 ? 25.930 4.614 -11.204 1.00 64.25 214 THR A N 1
ATOM 1631 C CA . THR A 1 214 ? 26.226 3.281 -11.763 1.00 64.25 214 THR A CA 1
ATOM 1632 C C . THR A 1 214 ? 26.809 3.353 -13.177 1.00 64.25 214 THR A C 1
ATOM 1634 O O . THR A 1 214 ? 27.720 2.597 -13.504 1.00 64.25 214 THR A O 1
ATOM 1637 N N . GLN A 1 215 ? 26.358 4.310 -13.995 1.00 64.94 215 GLN A N 1
ATOM 1638 C CA . GLN A 1 215 ? 26.928 4.535 -15.327 1.00 64.94 215 GLN A CA 1
ATOM 1639 C C . GLN A 1 215 ? 28.386 5.004 -15.275 1.00 64.94 215 GLN A C 1
ATOM 1641 O O . GLN A 1 215 ? 29.182 4.591 -16.111 1.00 64.94 215 GLN A O 1
ATOM 1646 N N . GLU A 1 216 ? 28.753 5.835 -14.303 1.00 59.44 216 GLU A N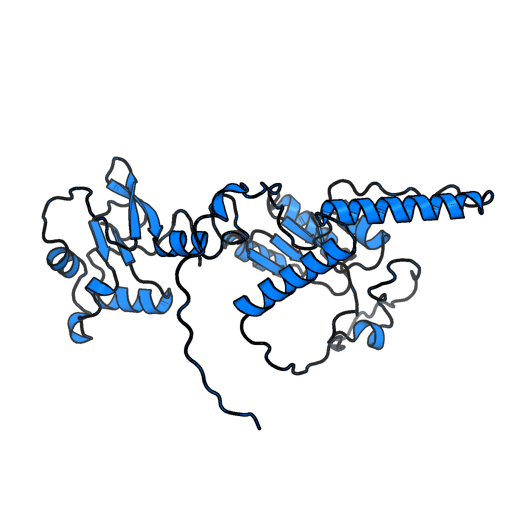 1
ATOM 1647 C CA . GLU A 1 216 ? 30.114 6.365 -14.175 1.00 59.44 216 GLU A CA 1
ATOM 1648 C C . GLU A 1 216 ? 31.051 5.363 -13.489 1.00 59.44 216 GLU A C 1
ATOM 1650 O O . GLU A 1 216 ? 32.185 5.176 -13.928 1.00 59.44 216 GLU A O 1
ATOM 1655 N N . GLY A 1 217 ? 30.568 4.691 -12.438 1.00 51.88 217 GLY A N 1
ATOM 1656 C CA . GLY A 1 217 ? 31.350 3.752 -11.634 1.00 51.88 217 GLY A CA 1
ATOM 1657 C C . GLY A 1 217 ? 31.541 2.383 -12.286 1.00 51.88 217 GLY A C 1
ATOM 1658 O O . GLY A 1 217 ? 32.650 1.857 -12.283 1.00 51.88 217 GLY A O 1
ATOM 1659 N N . GLU A 1 218 ? 30.485 1.812 -12.873 1.00 57.59 218 GLU A N 1
ATOM 1660 C CA . GLU A 1 218 ? 30.519 0.456 -13.448 1.00 57.59 218 GLU A CA 1
ATOM 1661 C C . GLU A 1 218 ? 30.581 0.451 -14.976 1.00 57.59 218 GLU A C 1
ATOM 1663 O O . GLU A 1 218 ? 30.781 -0.602 -15.572 1.00 57.59 218 GLU A O 1
ATOM 1668 N N . LYS A 1 219 ? 30.419 1.615 -15.627 1.00 54.81 219 LYS A N 1
ATOM 1669 C CA . LYS A 1 219 ? 30.284 1.746 -17.092 1.00 54.81 219 LYS A CA 1
ATOM 1670 C C . LYS A 1 219 ? 29.111 0.945 -17.671 1.00 54.81 219 LYS A C 1
ATOM 1672 O O . LYS A 1 219 ? 29.106 0.613 -18.854 1.00 54.81 219 LYS A O 1
ATOM 1677 N N . ILE A 1 220 ? 28.101 0.662 -16.846 1.00 56.09 220 ILE A N 1
ATOM 1678 C CA . ILE A 1 220 ? 26.907 -0.102 -17.216 1.00 56.09 220 ILE A CA 1
ATOM 1679 C C . ILE A 1 220 ? 25.666 0.770 -17.007 1.00 56.09 220 ILE A C 1
ATOM 1681 O O . ILE A 1 220 ? 25.426 1.324 -15.935 1.00 56.09 220 ILE A O 1
ATOM 1685 N N . GLY A 1 221 ? 24.858 0.890 -18.060 1.00 50.56 221 GLY A N 1
ATOM 1686 C CA . GLY A 1 221 ? 23.584 1.605 -18.061 1.00 50.56 221 GLY A CA 1
ATOM 1687 C C . GLY A 1 221 ? 23.220 2.095 -19.461 1.00 50.56 221 GLY A C 1
ATOM 1688 O O . GLY A 1 221 ? 24.078 2.208 -20.333 1.00 50.56 221 GLY A O 1
ATOM 1689 N N . LYS A 1 222 ? 21.934 2.368 -19.694 1.00 52.34 222 LYS A N 1
ATOM 1690 C CA . LYS A 1 222 ? 21.443 2.948 -20.954 1.00 52.34 222 LYS A CA 1
ATOM 1691 C C . LYS A 1 222 ? 20.759 4.281 -20.688 1.00 52.34 222 LYS A C 1
ATOM 1693 O O . LYS A 1 222 ? 20.139 4.470 -19.640 1.00 52.34 222 LYS A O 1
ATOM 1698 N N . SER A 1 223 ? 20.865 5.203 -21.643 1.00 42.62 223 SER A N 1
ATOM 1699 C CA . SER A 1 223 ? 20.142 6.473 -21.596 1.00 42.62 223 SER A CA 1
ATOM 1700 C C . SER A 1 223 ? 18.630 6.214 -21.619 1.00 42.62 223 SER A C 1
ATOM 1702 O O . SER A 1 223 ? 18.154 5.337 -22.337 1.00 42.62 223 SER A O 1
ATOM 1704 N N . HIS A 1 224 ? 17.858 6.989 -20.846 1.00 47.88 224 HIS A N 1
ATOM 1705 C CA . HIS A 1 224 ? 16.399 6.829 -20.691 1.00 47.88 224 HIS A CA 1
ATOM 1706 C C . HIS A 1 224 ? 15.607 6.772 -22.016 1.00 47.88 224 HIS A C 1
ATOM 1708 O O . HIS A 1 224 ? 14.475 6.296 -22.032 1.00 47.88 224 HIS A O 1
ATOM 1714 N N . VAL A 1 225 ? 16.184 7.282 -23.110 1.00 39.16 225 VAL A N 1
ATOM 1715 C CA . VAL A 1 225 ? 15.534 7.459 -24.417 1.00 39.16 225 VAL A CA 1
ATOM 1716 C C . VAL A 1 225 ? 15.908 6.357 -25.424 1.00 39.16 225 VAL A C 1
ATOM 1718 O O . VAL A 1 225 ? 15.144 6.114 -26.354 1.00 39.16 225 VAL A O 1
ATOM 1721 N N . TYR A 1 226 ? 17.020 5.636 -25.231 1.00 39.62 226 TYR A N 1
ATOM 1722 C CA . TYR A 1 226 ? 17.493 4.598 -26.157 1.00 39.62 226 TYR A CA 1
ATOM 1723 C C . TYR A 1 226 ? 17.572 3.232 -25.458 1.00 39.62 226 TYR A C 1
ATOM 1725 O O . TYR A 1 226 ? 18.595 2.839 -24.903 1.00 39.62 226 TYR A O 1
ATOM 1733 N N . LEU A 1 227 ? 16.470 2.479 -25.507 1.00 44.16 227 LEU A N 1
ATOM 1734 C CA . LEU A 1 227 ? 16.406 1.064 -25.110 1.00 44.16 227 LEU A CA 1
ATOM 1735 C C . LEU A 1 227 ? 16.526 0.143 -26.344 1.00 44.16 227 LEU A C 1
ATOM 1737 O O . LEU A 1 227 ? 15.645 -0.656 -26.630 1.00 44.16 227 LEU A O 1
ATOM 1741 N N . ALA A 1 228 ? 17.625 0.296 -27.082 1.00 32.94 228 ALA A N 1
ATOM 1742 C CA . ALA A 1 228 ? 18.185 -0.582 -28.125 1.00 32.94 228 ALA A CA 1
ATOM 1743 C C . ALA A 1 228 ? 19.603 -0.022 -28.372 1.00 32.94 228 ALA A C 1
ATOM 1745 O O . ALA A 1 228 ? 19.747 1.193 -28.397 1.00 32.94 228 ALA A O 1
ATOM 1746 N N . ASP A 1 229 ? 20.738 -0.710 -28.414 1.00 33.91 229 ASP A N 1
ATOM 1747 C CA . ASP A 1 229 ? 21.159 -2.100 -28.575 1.00 33.91 229 ASP A CA 1
ATOM 1748 C C . ASP A 1 229 ? 22.435 -2.317 -27.721 1.00 33.91 229 ASP A C 1
ATOM 1750 O O . ASP A 1 229 ? 22.856 -1.402 -27.020 1.00 33.91 229 ASP A O 1
ATOM 1754 N N . TYR A 1 230 ? 22.983 -3.536 -27.719 1.00 33.00 230 TYR A N 1
ATOM 1755 C CA . TYR A 1 230 ? 24.378 -3.913 -27.399 1.00 33.00 230 TYR A CA 1
ATOM 1756 C C . TYR A 1 230 ? 25.035 -3.553 -26.042 1.00 33.00 230 TYR A C 1
ATOM 1758 O O . TYR A 1 230 ? 25.317 -2.397 -25.750 1.00 33.00 230 TYR A O 1
ATOM 1766 N N . LEU A 1 231 ? 25.352 -4.589 -25.251 1.00 31.81 231 LEU A N 1
ATOM 1767 C CA . LEU A 1 231 ? 26.711 -5.037 -24.878 1.00 31.81 231 LEU A CA 1
ATOM 1768 C C . LEU A 1 231 ? 26.558 -6.210 -23.898 1.00 31.81 231 LEU A C 1
ATOM 1770 O O . LEU A 1 231 ? 26.136 -6.027 -22.759 1.00 31.81 231 LEU A O 1
ATOM 1774 N N . ASP A 1 232 ? 26.863 -7.408 -24.384 1.00 37.56 232 ASP A N 1
ATOM 1775 C CA . ASP A 1 232 ? 27.035 -8.622 -23.592 1.00 37.56 232 ASP A CA 1
ATOM 1776 C C . ASP A 1 232 ? 28.523 -8.961 -23.659 1.00 37.56 232 ASP A C 1
ATOM 1778 O O . ASP A 1 232 ? 28.974 -9.623 -24.588 1.00 37.56 232 ASP A O 1
ATOM 1782 N N . SER A 1 233 ? 29.317 -8.359 -22.775 1.00 34.19 233 SER A N 1
ATOM 1783 C CA . SER A 1 233 ? 30.694 -8.783 -22.504 1.00 34.19 233 SER A CA 1
ATOM 1784 C C . SER A 1 233 ? 31.304 -7.920 -21.403 1.00 34.19 233 SER A C 1
ATOM 1786 O O . SER A 1 233 ? 31.373 -6.702 -21.561 1.00 34.19 233 SER A O 1
ATOM 1788 N N . LEU A 1 234 ? 31.846 -8.599 -20.386 1.00 32.31 234 LEU A N 1
ATOM 1789 C CA . LEU A 1 234 ? 32.773 -8.123 -19.349 1.00 32.31 234 LEU A CA 1
ATOM 1790 C C . LEU A 1 234 ? 32.141 -7.526 -18.084 1.00 32.31 234 LEU A C 1
ATOM 1792 O O . LEU A 1 234 ? 32.106 -6.314 -17.898 1.00 32.31 234 LEU A O 1
ATOM 1796 N N . LEU A 1 235 ? 31.821 -8.403 -17.131 1.00 31.75 235 LEU A N 1
ATOM 1797 C CA . LEU A 1 235 ? 32.152 -8.136 -15.733 1.00 31.75 235 LEU A CA 1
ATOM 1798 C C . LEU A 1 235 ? 32.918 -9.343 -15.166 1.00 31.75 235 LEU A C 1
ATOM 1800 O O . LEU A 1 235 ? 32.413 -10.459 -15.269 1.00 31.75 235 LEU A O 1
ATOM 1804 N N . PRO A 1 236 ? 34.136 -9.152 -14.630 1.00 35.38 236 PRO A N 1
ATOM 1805 C CA . PRO A 1 236 ? 34.855 -10.201 -13.924 1.00 35.38 236 PRO A CA 1
ATOM 1806 C C . PRO A 1 236 ? 34.197 -10.486 -12.568 1.00 35.38 236 PRO A C 1
ATOM 1808 O O . PRO A 1 236 ? 33.823 -9.561 -11.842 1.00 35.38 236 PRO A O 1
ATOM 1811 N N . ASP A 1 237 ? 34.093 -11.771 -12.233 1.00 33.22 237 ASP A N 1
ATOM 1812 C CA . ASP A 1 237 ? 33.742 -12.244 -10.898 1.00 33.22 237 ASP A CA 1
ATOM 1813 C C . ASP A 1 237 ? 34.791 -11.753 -9.891 1.00 33.22 237 ASP A C 1
ATOM 1815 O O . ASP A 1 237 ? 35.946 -12.180 -9.912 1.00 33.22 237 ASP A O 1
ATOM 1819 N N . PHE A 1 238 ? 34.393 -10.846 -8.999 1.00 37.06 238 PHE A N 1
ATOM 1820 C CA . PHE A 1 238 ? 35.158 -10.533 -7.795 1.00 37.06 238 PHE A CA 1
ATOM 1821 C C . PHE A 1 238 ? 34.592 -11.349 -6.631 1.00 37.06 238 PHE A C 1
ATOM 1823 O O . PHE A 1 238 ? 33.693 -10.912 -5.913 1.00 37.06 238 PHE A O 1
ATOM 1830 N N . GLU A 1 239 ? 35.133 -12.551 -6.443 1.00 40.81 239 GLU A N 1
ATOM 1831 C CA . GLU A 1 239 ? 35.074 -13.234 -5.154 1.00 40.81 239 GLU A CA 1
ATOM 1832 C C . GLU A 1 239 ? 36.121 -12.633 -4.208 1.00 40.81 239 GLU A C 1
ATOM 1834 O O . GLU A 1 239 ? 37.302 -12.545 -4.538 1.00 40.81 239 GLU A O 1
ATOM 1839 N N . GLY A 1 240 ? 35.679 -12.268 -3.001 1.00 43.00 240 GLY A N 1
ATOM 1840 C CA . GLY A 1 240 ? 36.559 -12.1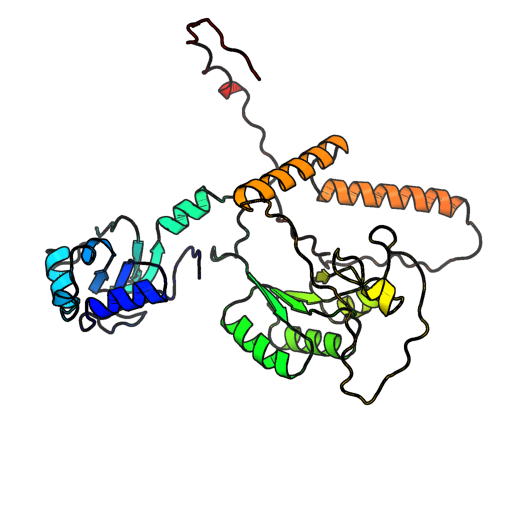50 -1.839 1.00 43.00 240 GLY A CA 1
ATOM 1841 C C . GLY A 1 240 ? 37.163 -10.775 -1.566 1.00 43.00 240 GLY A C 1
ATOM 1842 O O . GLY A 1 240 ? 38.373 -10.629 -1.618 1.00 43.00 240 GLY A O 1
ATOM 1843 N N . ASP A 1 241 ? 36.337 -9.797 -1.175 1.00 37.03 241 ASP A N 1
ATOM 1844 C CA . ASP A 1 241 ? 36.629 -8.939 -0.013 1.00 37.03 241 ASP A CA 1
ATOM 1845 C C . ASP A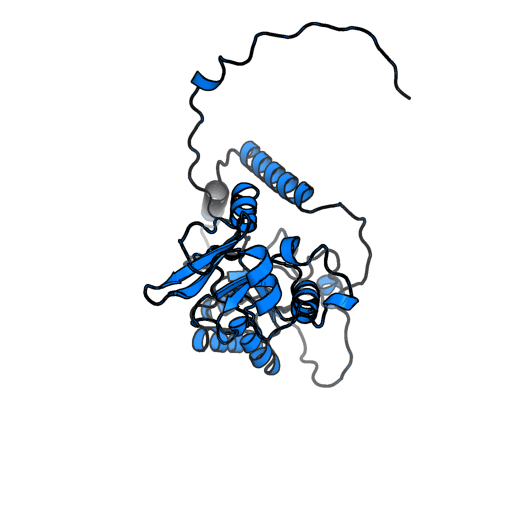 1 241 ? 35.429 -8.049 0.363 1.00 37.03 241 ASP A C 1
ATOM 1847 O O . ASP A 1 241 ? 34.640 -7.636 -0.485 1.00 37.03 241 ASP A O 1
ATOM 1851 N N . LYS A 1 242 ? 35.279 -7.712 1.655 1.00 51.75 242 LYS A N 1
ATOM 1852 C CA . LYS A 1 242 ? 34.218 -6.820 2.194 1.00 51.75 242 LYS A CA 1
ATOM 1853 C C . LYS A 1 242 ? 34.405 -5.342 1.798 1.00 51.75 242 LYS A C 1
ATOM 1855 O O . LYS A 1 242 ? 34.060 -4.443 2.568 1.00 51.75 242 LYS A O 1
ATOM 1860 N N . VAL A 1 243 ? 34.963 -5.058 0.627 1.00 63.91 243 VAL A N 1
ATOM 1861 C CA . VAL A 1 243 ? 35.092 -3.691 0.124 1.00 63.91 243 VAL A CA 1
ATOM 1862 C C . VAL A 1 243 ? 33.742 -3.269 -0.443 1.00 63.91 243 VAL A C 1
ATOM 1864 O O . VAL A 1 243 ? 33.220 -3.865 -1.380 1.00 63.91 243 VAL A O 1
ATOM 1867 N N . LYS A 1 244 ? 33.139 -2.238 0.153 1.00 70.81 244 LYS A N 1
ATOM 1868 C CA . LYS A 1 244 ? 31.904 -1.642 -0.364 1.00 70.81 244 LYS A CA 1
ATOM 1869 C C . LYS A 1 244 ? 32.265 -0.599 -1.414 1.00 70.81 244 LYS A C 1
ATOM 1871 O O . LYS A 1 244 ? 32.919 0.388 -1.087 1.00 70.81 244 LYS A O 1
ATOM 1876 N N . VAL A 1 245 ? 31.796 -0.795 -2.642 1.00 75.25 245 VAL A N 1
ATOM 1877 C CA . VAL A 1 245 ? 31.883 0.208 -3.711 1.00 75.25 245 VAL A CA 1
ATOM 1878 C C . VAL A 1 245 ? 30.576 0.998 -3.745 1.00 75.25 245 VAL A C 1
ATOM 1880 O O . VAL A 1 245 ? 29.490 0.420 -3.751 1.00 75.25 245 VAL A O 1
ATOM 1883 N N . ALA A 1 246 ? 30.668 2.327 -3.714 1.00 73.06 246 ALA A N 1
ATOM 1884 C CA . ALA A 1 246 ? 29.497 3.194 -3.762 1.00 73.06 246 ALA A CA 1
ATOM 1885 C C . ALA A 1 246 ? 28.946 3.298 -5.193 1.00 73.06 246 ALA A C 1
ATOM 1887 O O . ALA A 1 246 ? 29.695 3.529 -6.136 1.00 73.06 246 ALA A O 1
ATOM 1888 N N . GLN A 1 247 ? 27.624 3.177 -5.337 1.00 74.62 247 GLN A N 1
ATOM 1889 C CA . GLN A 1 247 ? 26.898 3.308 -6.615 1.00 74.62 247 GLN A CA 1
ATOM 1890 C C . GLN A 1 247 ? 25.887 4.471 -6.613 1.00 74.62 247 GLN A C 1
ATOM 1892 O O . GLN A 1 247 ? 25.125 4.667 -7.563 1.00 74.62 247 GLN A O 1
ATOM 1897 N N . GLY A 1 248 ? 25.876 5.263 -5.542 1.00 79.50 248 GLY A N 1
ATOM 1898 C CA . GLY A 1 248 ? 25.029 6.440 -5.398 1.00 79.50 248 GLY A CA 1
ATOM 1899 C C . GLY A 1 248 ? 25.711 7.509 -4.558 1.00 79.50 248 GLY A C 1
ATOM 1900 O O . GLY A 1 248 ? 26.675 7.231 -3.841 1.00 79.50 248 GLY A O 1
ATOM 1901 N N . VAL A 1 249 ? 25.189 8.727 -4.652 1.00 82.06 249 VAL A N 1
ATOM 1902 C CA . VAL A 1 249 ? 25.667 9.886 -3.889 1.00 82.06 249 VAL A CA 1
ATOM 1903 C C . VAL A 1 249 ? 24.608 10.372 -2.902 1.00 82.06 249 VAL A C 1
ATOM 1905 O O . VAL A 1 249 ? 23.411 10.156 -3.093 1.00 82.06 249 VAL A O 1
ATOM 1908 N N . SER A 1 250 ? 25.055 11.051 -1.846 1.00 86.00 250 SER A N 1
ATOM 1909 C CA . SER A 1 250 ? 24.175 11.790 -0.938 1.00 86.00 250 SER A CA 1
ATOM 1910 C C . SER A 1 250 ? 24.103 13.255 -1.369 1.00 86.00 250 SER A C 1
ATOM 1912 O O . SER A 1 250 ? 25.124 13.848 -1.713 1.00 86.00 250 SER A O 1
ATOM 1914 N N . GLY A 1 251 ? 22.907 13.839 -1.347 1.00 87.44 251 GLY A N 1
ATOM 1915 C CA . GLY A 1 251 ? 22.667 15.225 -1.747 1.00 87.44 251 GLY A CA 1
ATOM 1916 C C . GLY A 1 251 ? 21.371 15.778 -1.157 1.00 87.44 251 GLY A C 1
ATOM 1917 O O . GLY A 1 251 ? 20.599 15.046 -0.538 1.00 87.44 251 GLY A O 1
ATOM 1918 N N . SER A 1 252 ? 21.129 17.074 -1.348 1.00 91.94 252 SER A N 1
ATOM 1919 C CA . SER A 1 252 ? 19.924 17.766 -0.879 1.00 91.94 252 SER A CA 1
ATOM 1920 C C . SER A 1 252 ? 19.129 18.358 -2.044 1.00 91.94 252 SER A C 1
ATOM 1922 O O . SER A 1 252 ? 19.675 18.713 -3.087 1.00 91.94 252 SER A O 1
ATOM 1924 N N . ILE A 1 253 ? 17.810 18.444 -1.869 1.00 92.69 253 ILE A N 1
ATOM 1925 C CA . ILE A 1 253 ? 16.873 19.025 -2.837 1.00 92.69 253 ILE A CA 1
ATOM 1926 C C . ILE A 1 253 ? 15.982 20.011 -2.079 1.00 92.69 253 ILE A C 1
ATOM 1928 O O . ILE A 1 253 ? 15.671 19.797 -0.908 1.00 92.69 253 ILE A O 1
ATOM 1932 N N . GLN A 1 254 ? 15.585 21.096 -2.740 1.00 94.31 254 GLN A N 1
ATOM 1933 C CA . GLN A 1 254 ? 14.654 22.068 -2.170 1.00 94.31 254 GLN A CA 1
ATOM 1934 C C . GLN A 1 254 ? 13.262 21.458 -1.961 1.00 94.31 254 GLN A C 1
ATOM 1936 O O . GLN A 1 254 ? 12.793 20.664 -2.783 1.00 94.31 254 GLN A O 1
ATOM 1941 N N . ASP A 1 255 ? 12.591 21.871 -0.885 1.00 94.94 255 ASP A N 1
ATOM 1942 C CA . ASP A 1 255 ? 11.206 21.484 -0.627 1.00 94.94 255 ASP A CA 1
ATOM 1943 C C . ASP A 1 255 ? 10.267 22.050 -1.707 1.00 94.94 255 ASP A C 1
ATOM 1945 O O . ASP A 1 255 ? 10.388 23.199 -2.133 1.00 94.94 255 ASP A O 1
ATOM 1949 N N . LYS A 1 256 ? 9.318 21.222 -2.151 1.00 94.31 256 LYS A N 1
ATOM 1950 C CA . LYS A 1 256 ? 8.289 21.567 -3.146 1.00 94.31 256 LYS A CA 1
ATOM 1951 C C . LYS A 1 256 ? 6.882 21.625 -2.541 1.00 94.31 256 LYS A C 1
ATOM 1953 O O . LYS A 1 256 ? 5.908 21.829 -3.267 1.00 94.31 256 LYS A O 1
ATOM 1958 N N . GLY A 1 257 ? 6.762 21.458 -1.225 1.00 95.38 257 GLY A N 1
ATOM 1959 C CA . GLY A 1 257 ? 5.499 21.452 -0.504 1.00 95.38 257 GLY A CA 1
ATOM 1960 C C . GLY A 1 257 ? 4.711 20.147 -0.662 1.00 95.38 257 GLY A C 1
ATOM 1961 O O . GLY A 1 257 ? 5.224 19.104 -1.061 1.00 95.38 257 GLY A O 1
ATOM 1962 N N . SER A 1 258 ? 3.421 20.194 -0.315 1.00 96.56 258 SER A N 1
ATOM 1963 C CA . SER A 1 258 ? 2.580 18.993 -0.226 1.00 96.56 258 SER A CA 1
ATOM 1964 C C . SER A 1 258 ? 2.273 18.347 -1.583 1.00 96.56 258 SER A C 1
ATOM 1966 O O . SER A 1 258 ? 1.830 19.007 -2.530 1.00 96.56 258 SER A O 1
ATOM 1968 N N . ILE A 1 259 ? 2.347 17.012 -1.624 1.00 95.69 259 ILE A N 1
ATOM 1969 C CA . ILE A 1 259 ? 1.919 16.196 -2.769 1.00 95.69 259 ILE A CA 1
ATOM 1970 C C . ILE A 1 259 ? 0.446 16.406 -3.146 1.00 95.69 259 ILE A C 1
ATOM 1972 O O . ILE A 1 259 ? 0.091 16.226 -4.306 1.00 95.69 259 ILE A O 1
ATOM 1976 N N . HIS A 1 260 ? -0.403 16.855 -2.211 1.00 93.94 260 HIS A N 1
ATOM 1977 C CA . HIS A 1 260 ? -1.807 17.169 -2.495 1.00 93.94 260 HIS A CA 1
ATOM 1978 C C . HIS A 1 260 ? -1.973 18.347 -3.465 1.00 93.94 260 HIS A C 1
ATOM 1980 O O . HIS A 1 260 ? -3.033 18.485 -4.064 1.00 93.94 260 HIS A O 1
ATOM 1986 N N . LYS A 1 261 ? -0.937 19.178 -3.639 1.00 94.56 261 LYS A N 1
ATOM 1987 C CA . LYS A 1 261 ? -0.886 20.228 -4.667 1.00 94.56 261 LYS A CA 1
ATOM 1988 C C . LYS A 1 261 ? -0.094 19.771 -5.890 1.00 94.56 261 LYS A C 1
ATOM 1990 O O . LYS A 1 261 ? -0.516 19.997 -7.021 1.00 94.56 261 LYS A O 1
ATOM 1995 N N . PHE A 1 262 ? 1.037 19.102 -5.664 1.00 95.25 262 PHE A N 1
ATOM 1996 C CA . PHE A 1 262 ? 1.963 18.748 -6.737 1.00 95.25 262 PHE A CA 1
ATOM 1997 C C . PHE A 1 262 ? 1.464 17.603 -7.632 1.00 95.25 262 PHE A C 1
ATOM 1999 O O . PHE A 1 262 ? 1.586 17.687 -8.851 1.00 95.25 262 PHE A O 1
ATOM 2006 N N . ALA A 1 263 ? 0.853 16.554 -7.074 1.00 94.88 263 ALA A N 1
ATOM 2007 C CA . ALA A 1 263 ? 0.364 15.431 -7.876 1.00 94.88 263 ALA A CA 1
ATOM 2008 C C . ALA A 1 263 ? -0.796 15.826 -8.817 1.00 94.88 263 ALA A C 1
ATOM 2010 O O . ALA A 1 263 ? -0.711 15.494 -10.000 1.00 94.88 263 ALA A O 1
ATOM 2011 N N . PRO A 1 264 ? -1.826 16.591 -8.385 1.00 94.81 264 PRO A N 1
ATOM 2012 C CA . PRO A 1 264 ? -2.837 17.108 -9.311 1.00 94.81 264 PRO A CA 1
ATOM 2013 C C . PRO A 1 264 ? -2.252 17.988 -10.419 1.00 94.81 264 PRO A C 1
ATOM 2015 O O . PRO A 1 264 ? -2.680 17.878 -11.565 1.00 94.81 264 PRO A O 1
ATOM 2018 N N . TYR A 1 265 ? -1.243 18.809 -10.103 1.00 96.44 265 TYR A N 1
ATOM 2019 C CA . TYR A 1 265 ? -0.526 19.608 -11.099 1.00 96.44 265 TYR A CA 1
ATOM 2020 C C . TYR A 1 265 ? 0.145 18.730 -12.168 1.00 96.44 265 TYR A C 1
ATOM 2022 O O . TYR A 1 265 ? -0.016 18.984 -13.361 1.00 96.44 265 TYR A O 1
ATOM 2030 N N . LEU A 1 266 ? 0.836 17.656 -11.766 1.00 96.25 266 LEU A N 1
ATOM 2031 C CA . LEU A 1 266 ? 1.442 16.710 -12.710 1.00 96.25 266 LEU A CA 1
ATOM 2032 C C . LEU A 1 266 ? 0.396 15.987 -13.566 1.00 96.25 266 LEU A C 1
ATOM 2034 O O . LEU A 1 266 ? 0.589 15.842 -14.771 1.00 96.25 266 LEU A O 1
ATOM 2038 N N . ILE A 1 267 ? -0.716 15.555 -12.964 1.00 95.12 267 ILE A N 1
ATOM 2039 C CA . ILE A 1 267 ? -1.813 14.899 -13.688 1.00 95.12 267 ILE A CA 1
ATOM 2040 C C . ILE A 1 267 ? -2.379 15.842 -14.756 1.00 95.12 267 ILE A C 1
ATOM 2042 O O . ILE A 1 267 ? -2.514 15.431 -15.907 1.00 95.12 267 ILE A O 1
ATOM 2046 N N . ALA A 1 268 ? -2.643 17.105 -14.407 1.00 96.19 268 ALA A N 1
ATOM 2047 C CA . ALA A 1 268 ? -3.118 18.112 -15.354 1.00 96.19 268 ALA A CA 1
ATOM 2048 C C . ALA A 1 268 ? -2.097 18.364 -16.478 1.00 96.19 268 ALA A C 1
ATOM 2050 O O . ALA A 1 268 ? -2.467 18.391 -17.649 1.00 96.19 268 ALA A O 1
ATOM 2051 N N . GLY A 1 269 ? -0.805 18.467 -16.149 1.00 96.81 269 GLY A N 1
ATOM 2052 C CA . GLY A 1 269 ? 0.260 18.621 -17.144 1.00 96.81 269 GLY A CA 1
ATOM 2053 C C . GLY A 1 269 ? 0.323 17.457 -18.141 1.00 96.81 269 GLY A C 1
ATOM 2054 O O . GLY A 1 269 ? 0.408 17.677 -19.348 1.00 96.81 269 GLY A O 1
ATOM 2055 N N . ILE A 1 270 ? 0.206 16.214 -17.661 1.00 95.06 270 ILE A N 1
ATOM 2056 C CA . ILE A 1 270 ? 0.157 15.021 -18.524 1.00 95.06 270 ILE A CA 1
ATOM 2057 C C . ILE A 1 270 ? -1.113 15.017 -19.387 1.00 95.06 270 ILE A C 1
ATOM 2059 O O . ILE A 1 270 ? -1.050 14.656 -20.563 1.00 95.06 270 ILE A O 1
ATOM 2063 N N . GLN A 1 271 ? -2.259 15.425 -18.835 1.00 93.62 271 GLN A N 1
ATOM 2064 C CA . GLN A 1 271 ? -3.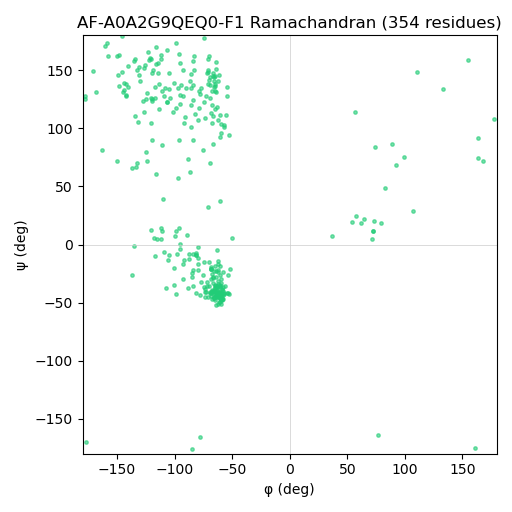518 15.525 -19.579 1.00 93.62 271 GLN A CA 1
ATOM 2065 C C . GLN A 1 271 ? -3.434 16.556 -20.709 1.00 93.62 271 GLN A C 1
ATOM 2067 O O . GLN A 1 271 ? -3.831 16.242 -21.831 1.00 93.62 271 GLN A O 1
ATOM 2072 N N . HIS A 1 272 ? -2.863 17.734 -20.449 1.00 95.44 272 HIS A N 1
ATOM 2073 C CA . HIS A 1 272 ? -2.614 18.740 -21.483 1.00 95.44 272 HIS A CA 1
ATOM 2074 C C . HIS A 1 272 ? -1.644 18.226 -22.550 1.00 95.44 272 HIS A C 1
ATOM 2076 O O . HIS A 1 272 ? -1.950 18.315 -23.734 1.00 95.44 272 HIS A O 1
ATOM 2082 N N . GLY A 1 273 ? -0.555 17.556 -22.158 1.00 95.25 273 GLY A N 1
ATOM 2083 C CA . GLY A 1 273 ? 0.342 16.915 -23.124 1.00 95.25 273 GLY A CA 1
ATOM 2084 C C . GLY A 1 273 ? -0.367 15.874 -24.002 1.00 95.25 273 GLY A C 1
ATOM 2085 O O . GLY A 1 273 ? -0.133 15.805 -25.207 1.00 95.25 273 GLY A O 1
ATOM 2086 N N . CYS A 1 274 ? -1.287 15.085 -23.435 1.00 92.75 274 CYS A N 1
ATOM 2087 C CA . CYS A 1 274 ? -2.111 14.156 -24.214 1.00 92.75 274 CYS A CA 1
ATOM 2088 C C . CYS A 1 274 ? -3.058 14.893 -25.173 1.00 92.75 274 CYS A C 1
ATOM 2090 O O . CYS A 1 274 ? -3.213 14.462 -26.317 1.00 92.75 274 CYS A O 1
ATOM 2092 N N . GLN A 1 275 ? -3.659 16.001 -24.734 1.00 94.25 275 GLN A N 1
ATOM 2093 C CA . GLN A 1 275 ? -4.527 16.842 -25.556 1.00 94.25 275 GLN A CA 1
ATOM 2094 C C . GLN A 1 275 ? -3.773 17.437 -26.751 1.00 94.25 275 GLN A C 1
ATOM 2096 O O . GLN A 1 275 ? -4.274 17.341 -27.870 1.00 94.25 275 GLN A O 1
ATOM 2101 N N . ASP A 1 276 ? -2.568 17.964 -26.535 1.00 94.44 276 ASP A N 1
ATOM 2102 C CA . ASP A 1 276 ? -1.725 18.546 -27.587 1.00 94.44 276 ASP A CA 1
ATOM 2103 C C . ASP A 1 276 ? -1.328 17.503 -28.641 1.00 94.44 276 ASP A C 1
ATOM 2105 O O . ASP A 1 276 ? -1.287 17.783 -29.838 1.00 94.44 276 ASP A O 1
ATOM 2109 N N . ILE A 1 277 ? -1.098 16.259 -28.210 1.00 92.44 277 ILE A N 1
ATOM 2110 C CA . ILE A 1 277 ? -0.829 15.120 -29.102 1.00 92.44 277 ILE A CA 1
ATOM 2111 C C . ILE A 1 277 ? -2.113 14.632 -29.811 1.00 92.44 277 ILE A C 1
ATOM 2113 O O . ILE A 1 277 ? -2.043 13.885 -30.790 1.00 92.44 277 ILE A O 1
ATOM 2117 N N . GLY A 1 278 ? -3.296 15.033 -29.337 1.00 92.19 278 GLY A N 1
ATOM 2118 C CA . GLY A 1 278 ? -4.594 14.561 -29.825 1.00 92.19 278 GLY A CA 1
ATOM 2119 C C . GLY A 1 278 ? -4.999 13.182 -29.288 1.00 92.19 278 GLY A C 1
ATOM 2120 O O . GLY A 1 278 ? -5.873 12.524 -29.857 1.00 92.19 278 GLY A O 1
ATOM 2121 N N . ALA A 1 279 ? -4.382 12.714 -28.201 1.00 92.50 279 ALA A N 1
ATOM 2122 C CA . ALA A 1 279 ? -4.696 11.442 -27.559 1.00 92.50 279 ALA A CA 1
ATOM 2123 C C . ALA A 1 279 ? -5.685 11.632 -26.397 1.00 92.50 279 ALA A C 1
ATOM 2125 O O . ALA A 1 279 ? -5.401 12.306 -25.414 1.00 92.50 279 ALA A O 1
ATOM 2126 N N . LYS A 1 280 ? -6.848 10.973 -26.470 1.00 91.44 280 LYS A N 1
ATOM 2127 C CA . LYS A 1 280 ? -7.894 11.063 -25.427 1.00 91.44 280 LYS A CA 1
ATOM 2128 C C . LYS A 1 280 ? -7.631 10.186 -24.197 1.00 91.44 280 LYS A C 1
ATOM 2130 O O . LYS A 1 280 ? -8.335 10.289 -23.200 1.00 91.44 280 LYS A O 1
ATOM 2135 N N . SER A 1 281 ? -6.661 9.281 -24.280 1.00 91.56 281 SER A N 1
ATOM 2136 C CA . SER A 1 281 ? -6.244 8.418 -23.176 1.00 91.56 281 SER A CA 1
ATOM 2137 C C . SER A 1 281 ? -4.826 7.913 -23.413 1.00 91.56 281 SER A C 1
ATOM 2139 O O . SER A 1 281 ? -4.341 7.895 -24.547 1.00 91.56 281 SER A O 1
ATOM 2141 N N . LEU A 1 282 ? -4.175 7.435 -22.355 1.00 88.06 282 LEU A N 1
ATOM 2142 C CA . LEU A 1 282 ? -2.846 6.832 -22.466 1.00 88.06 282 LEU A CA 1
ATOM 2143 C C . LEU A 1 282 ? -2.856 5.522 -23.259 1.00 88.06 282 LEU A C 1
ATOM 2145 O O . LEU A 1 282 ? -1.877 5.211 -23.932 1.00 88.06 282 LEU A O 1
ATOM 2149 N N . SER A 1 283 ? -3.969 4.785 -23.250 1.00 87.50 283 SER A N 1
ATOM 2150 C CA . SER A 1 283 ? -4.150 3.603 -24.098 1.00 87.50 283 SER A CA 1
ATOM 2151 C C . SER A 1 283 ? -4.155 3.981 -25.580 1.00 87.50 283 SER A C 1
ATOM 2153 O O . SER A 1 283 ? -3.481 3.339 -26.383 1.00 87.50 283 SER A O 1
ATOM 2155 N N . ILE A 1 284 ? -4.858 5.063 -25.938 1.00 87.69 284 ILE A N 1
ATOM 2156 C CA . ILE A 1 284 ? -4.859 5.599 -27.306 1.00 87.69 284 ILE A CA 1
ATOM 2157 C C . ILE A 1 284 ? -3.470 6.127 -27.667 1.00 87.69 284 ILE A C 1
ATOM 2159 O O . ILE A 1 284 ? -2.987 5.842 -28.758 1.00 87.69 284 ILE A O 1
ATOM 2163 N N . LEU A 1 285 ? -2.805 6.840 -26.752 1.00 87.81 285 LEU A N 1
ATOM 2164 C CA . LEU A 1 285 ? -1.440 7.325 -26.957 1.00 87.81 285 LEU A CA 1
ATOM 2165 C C . LEU A 1 285 ? -0.471 6.166 -27.236 1.00 87.81 285 LEU A C 1
ATOM 2167 O O . LEU A 1 285 ? 0.288 6.213 -28.205 1.00 87.81 285 LEU A O 1
ATOM 2171 N N . ARG A 1 286 ? -0.537 5.095 -26.435 1.00 81.94 286 ARG A N 1
ATOM 2172 C CA . ARG A 1 286 ? 0.273 3.882 -26.610 1.00 81.94 286 ARG A CA 1
ATOM 2173 C C . ARG A 1 286 ? -0.005 3.212 -27.955 1.00 81.94 286 ARG A C 1
ATOM 2175 O O . ARG A 1 286 ? 0.940 2.879 -28.667 1.00 81.94 286 ARG A O 1
ATOM 2182 N N . LEU A 1 287 ? -1.275 3.059 -28.330 1.00 78.62 287 LEU A N 1
ATOM 2183 C CA . LEU A 1 287 ? -1.661 2.480 -29.618 1.00 78.62 287 LEU A CA 1
ATOM 2184 C C . LEU A 1 287 ? -1.159 3.332 -30.794 1.00 78.62 287 LEU A C 1
ATOM 2186 O O . LEU A 1 287 ? -0.582 2.804 -31.743 1.00 78.62 287 LEU A O 1
ATOM 2190 N N . ALA A 1 288 ? -1.325 4.653 -30.720 1.00 76.94 288 ALA A N 1
ATOM 2191 C CA . ALA A 1 288 ? -0.863 5.582 -31.746 1.00 76.94 288 ALA A CA 1
ATOM 2192 C C . ALA A 1 288 ? 0.664 5.525 -31.921 1.00 76.94 288 ALA A C 1
ATOM 2194 O O . ALA A 1 288 ? 1.154 5.494 -33.053 1.00 76.94 288 ALA A O 1
ATOM 2195 N N . ALA A 1 289 ? 1.413 5.445 -30.817 1.00 76.00 289 ALA A N 1
ATOM 2196 C CA . ALA A 1 289 ? 2.863 5.284 -30.843 1.00 76.00 289 ALA A CA 1
ATOM 2197 C C . ALA A 1 289 ? 3.285 3.955 -31.496 1.00 76.00 289 ALA A C 1
ATOM 2199 O O . ALA A 1 289 ? 4.148 3.955 -32.373 1.00 76.00 289 ALA A O 1
ATOM 2200 N N . GLN A 1 290 ? 2.631 2.841 -31.144 1.00 72.62 290 GLN A N 1
ATOM 2201 C CA . GLN A 1 290 ? 2.898 1.520 -31.733 1.00 72.62 290 GLN A CA 1
ATOM 2202 C C . GLN A 1 290 ? 2.587 1.457 -33.238 1.00 72.62 290 GLN A C 1
ATOM 2204 O O . GLN A 1 290 ? 3.288 0.794 -34.003 1.00 72.62 290 GLN A O 1
ATOM 2209 N N . LEU A 1 291 ? 1.538 2.145 -33.693 1.00 67.44 291 LEU A N 1
ATOM 2210 C CA . LEU A 1 291 ? 1.201 2.217 -35.117 1.00 67.44 291 LEU A CA 1
ATOM 2211 C C . LEU A 1 291 ? 2.212 3.060 -35.906 1.00 67.44 291 LEU A C 1
ATOM 2213 O O . LEU A 1 291 ? 2.530 2.718 -37.047 1.00 67.44 291 LEU A O 1
ATOM 2217 N N . ARG A 1 292 ? 2.746 4.135 -35.308 1.00 59.38 292 ARG A N 1
ATOM 2218 C CA . ARG A 1 292 ? 3.809 4.946 -35.922 1.00 59.38 292 ARG A CA 1
ATOM 2219 C C . ARG A 1 292 ? 5.110 4.162 -36.069 1.00 59.38 292 ARG A C 1
ATOM 2221 O O . ARG A 1 292 ? 5.664 4.154 -37.166 1.00 59.38 292 ARG A O 1
ATOM 2228 N N . THR A 1 293 ? 5.551 3.445 -35.035 1.00 57.53 293 THR A N 1
ATOM 2229 C CA . THR A 1 293 ? 6.751 2.596 -35.129 1.00 57.53 293 THR A CA 1
ATOM 2230 C C . THR A 1 293 ? 6.584 1.484 -36.163 1.00 57.53 293 THR A C 1
ATOM 2232 O O . THR A 1 293 ? 7.491 1.271 -36.959 1.00 57.53 293 THR A O 1
ATOM 2235 N N . ARG A 1 294 ? 5.406 0.848 -36.265 1.00 49.59 294 ARG A N 1
ATOM 2236 C CA . ARG A 1 294 ? 5.132 -0.144 -37.327 1.00 49.59 294 ARG A CA 1
ATOM 2237 C C . ARG A 1 294 ? 5.177 0.443 -38.739 1.00 49.59 294 ARG A C 1
ATOM 2239 O O . ARG A 1 294 ? 5.738 -0.186 -39.630 1.00 49.59 294 ARG A O 1
ATOM 2246 N N . LYS A 1 295 ? 4.619 1.639 -38.965 1.00 42.84 295 LYS A N 1
ATOM 2247 C CA . LYS A 1 295 ? 4.724 2.308 -40.275 1.00 42.84 295 LYS A CA 1
ATOM 2248 C C . LYS A 1 295 ? 6.174 2.641 -40.621 1.00 42.84 295 LYS A C 1
ATOM 2250 O O . LYS A 1 295 ? 6.572 2.439 -41.760 1.00 42.84 295 LYS A O 1
ATOM 2255 N N . GLN A 1 296 ? 6.959 3.101 -39.651 1.00 40.16 296 GLN A N 1
ATOM 2256 C CA . GLN A 1 296 ? 8.358 3.458 -39.872 1.00 40.16 296 GLN A CA 1
ATOM 2257 C C . GLN A 1 296 ? 9.227 2.228 -40.168 1.00 40.16 296 GLN A C 1
ATOM 2259 O O . GLN A 1 296 ? 9.994 2.272 -41.121 1.00 40.16 296 GLN A O 1
ATOM 2264 N N . VAL A 1 297 ? 9.017 1.112 -39.453 1.00 46.00 297 VAL A N 1
ATOM 2265 C CA . VAL A 1 297 ? 9.669 -0.184 -39.728 1.00 46.00 297 VAL A CA 1
ATOM 2266 C C . VAL A 1 297 ? 9.259 -0.761 -41.086 1.00 46.00 297 VAL A C 1
ATOM 2268 O O . VAL A 1 297 ? 10.092 -1.338 -41.769 1.00 46.00 297 VAL A O 1
ATOM 2271 N N . ASN A 1 298 ? 8.012 -0.584 -41.529 1.00 40.09 298 ASN A N 1
ATOM 2272 C CA . ASN A 1 298 ? 7.598 -1.036 -42.864 1.00 40.09 298 ASN A CA 1
ATOM 2273 C C . ASN A 1 298 ? 8.196 -0.177 -43.991 1.00 40.09 298 ASN A C 1
ATOM 2275 O O . ASN A 1 298 ? 8.490 -0.701 -45.062 1.00 40.09 298 ASN A O 1
ATOM 2279 N N . ILE A 1 299 ? 8.405 1.124 -43.760 1.00 43.78 299 ILE A N 1
ATOM 2280 C CA . ILE A 1 299 ? 9.053 2.020 -44.730 1.00 43.78 299 ILE A CA 1
ATOM 2281 C C . ILE A 1 299 ? 10.560 1.727 -44.818 1.00 43.78 299 ILE A C 1
ATOM 2283 O O . ILE A 1 299 ? 11.100 1.679 -45.920 1.00 43.78 299 ILE A O 1
ATOM 2287 N N . THR A 1 300 ? 11.243 1.467 -43.697 1.00 39.59 300 THR A N 1
ATOM 2288 C CA . THR A 1 300 ? 12.663 1.063 -43.705 1.00 39.59 300 THR A CA 1
ATOM 2289 C C . THR A 1 300 ? 12.870 -0.399 -44.109 1.00 39.59 300 THR A C 1
ATOM 2291 O O . THR A 1 300 ? 13.850 -0.709 -44.778 1.00 39.59 300 THR A O 1
ATOM 2294 N N . GLY A 1 301 ? 11.934 -1.295 -43.796 1.00 36.47 301 GLY A N 1
ATOM 2295 C CA . GLY A 1 301 ? 11.945 -2.699 -44.222 1.00 36.47 301 GLY A CA 1
ATOM 2296 C C . GLY A 1 301 ? 11.723 -2.876 -45.726 1.00 36.47 301 GLY A C 1
ATOM 2297 O O . GLY A 1 301 ? 12.301 -3.777 -46.324 1.00 36.47 301 GLY A O 1
ATOM 2298 N N . ALA A 1 302 ? 10.982 -1.967 -46.371 1.00 39.78 302 ALA A N 1
ATOM 2299 C CA . ALA A 1 302 ? 10.911 -1.898 -47.832 1.00 39.78 302 ALA A CA 1
ATOM 2300 C C . ALA A 1 302 ? 12.241 -1.449 -48.478 1.00 39.78 302 ALA A C 1
ATOM 2302 O O . ALA A 1 302 ? 12.475 -1.746 -49.647 1.00 39.78 302 ALA A O 1
ATOM 2303 N N . ALA A 1 303 ? 13.128 -0.785 -47.725 1.00 35.78 303 ALA A N 1
ATOM 2304 C CA . ALA A 1 303 ? 14.477 -0.414 -48.165 1.00 35.78 303 ALA A CA 1
ATOM 2305 C C . ALA A 1 303 ? 15.555 -1.464 -47.812 1.00 35.78 303 ALA A C 1
ATOM 2307 O O . ALA A 1 303 ? 16.651 -1.417 -48.363 1.00 35.78 303 ALA A O 1
ATOM 2308 N N . MET A 1 304 ? 15.254 -2.437 -46.944 1.00 33.38 304 MET A N 1
ATOM 2309 C CA . MET A 1 304 ? 16.146 -3.548 -46.580 1.00 33.38 304 MET A CA 1
ATOM 2310 C C . MET A 1 304 ? 15.562 -4.899 -47.014 1.00 33.38 304 MET A C 1
ATOM 2312 O O . MET A 1 304 ? 15.326 -5.805 -46.218 1.00 33.38 304 MET A O 1
ATOM 2316 N N . SER A 1 305 ? 15.360 -5.060 -48.320 1.00 30.23 305 SER A N 1
ATOM 2317 C CA . SER A 1 305 ? 15.097 -6.359 -48.946 1.00 30.23 305 SER A CA 1
ATOM 2318 C C . SER A 1 305 ? 16.413 -7.070 -49.293 1.00 30.23 305 SER A C 1
ATOM 2320 O O . SER A 1 305 ? 16.683 -7.315 -50.460 1.00 30.23 305 SER A O 1
ATOM 2322 N N . THR A 1 306 ? 17.232 -7.392 -48.290 1.00 32.56 306 THR A N 1
ATOM 2323 C CA . THR A 1 306 ? 18.231 -8.485 -48.317 1.00 32.56 306 THR A CA 1
ATOM 2324 C C . THR A 1 306 ? 18.917 -8.534 -46.954 1.00 32.56 306 THR A C 1
ATOM 2326 O O . THR A 1 306 ? 19.486 -7.536 -46.538 1.00 32.56 306 THR A O 1
ATOM 2329 N N . SER A 1 307 ? 18.903 -9.698 -46.295 1.00 29.64 307 SER A N 1
ATOM 2330 C CA . SER A 1 307 ? 19.560 -9.984 -45.004 1.00 29.64 307 SER A CA 1
ATOM 2331 C C . SER A 1 307 ? 18.901 -9.387 -43.752 1.00 29.64 307 SER A C 1
ATOM 2333 O O . SER A 1 307 ? 19.346 -8.360 -43.257 1.00 29.64 307 SER A O 1
ATOM 2335 N N . LEU A 1 308 ? 17.884 -10.078 -43.217 1.00 29.70 308 LEU A N 1
ATOM 2336 C CA . LEU A 1 308 ? 17.616 -10.304 -41.776 1.00 29.70 308 LEU A CA 1
ATOM 2337 C C . LEU A 1 308 ? 16.198 -10.885 -41.624 1.00 29.70 308 LEU A C 1
ATOM 2339 O O . LEU A 1 308 ? 15.248 -10.227 -41.206 1.00 29.70 308 LEU A O 1
ATOM 2343 N N . ARG A 1 309 ? 16.031 -12.152 -42.018 1.00 28.31 309 ARG A N 1
ATOM 2344 C CA . ARG A 1 309 ? 14.877 -12.954 -41.597 1.00 28.31 309 ARG A CA 1
ATOM 2345 C C . ARG A 1 309 ? 15.223 -13.544 -40.238 1.00 28.31 309 ARG A C 1
ATOM 2347 O O . ARG A 1 309 ? 15.845 -14.589 -40.214 1.00 28.31 309 ARG A O 1
ATOM 2354 N N . GLU A 1 310 ? 14.893 -12.824 -39.168 1.00 29.47 310 GLU A N 1
ATOM 2355 C CA . GLU A 1 310 ? 14.614 -13.322 -37.805 1.00 29.47 310 GLU A CA 1
ATOM 2356 C C . GLU A 1 310 ? 14.692 -12.145 -36.826 1.00 29.47 310 GLU A C 1
ATOM 2358 O O . GLU A 1 310 ? 15.629 -11.961 -36.058 1.00 29.47 310 GLU A O 1
ATOM 2363 N N . THR A 1 311 ? 13.677 -11.290 -36.852 1.00 26.16 311 THR A N 1
ATOM 2364 C CA . THR A 1 311 ? 13.376 -10.443 -35.696 1.00 26.16 311 THR A CA 1
ATOM 2365 C C . THR A 1 311 ? 11.930 -10.713 -35.348 1.00 26.16 311 THR A C 1
ATOM 2367 O O . THR A 1 311 ? 11.006 -10.021 -35.770 1.00 26.16 311 THR A O 1
ATOM 2370 N N . THR A 1 312 ? 11.737 -11.828 -34.648 1.00 25.98 312 THR A N 1
ATOM 2371 C CA . THR A 1 312 ? 10.468 -12.194 -34.033 1.00 25.98 312 THR A CA 1
ATOM 2372 C C . THR A 1 312 ? 10.075 -11.061 -33.096 1.00 25.98 312 THR A C 1
ATOM 2374 O O . THR A 1 312 ? 10.626 -10.914 -32.008 1.00 25.98 312 THR A O 1
ATOM 2377 N N . ILE A 1 313 ? 9.134 -10.228 -33.544 1.00 29.92 313 ILE A N 1
ATOM 2378 C CA . ILE A 1 313 ? 8.412 -9.281 -32.700 1.00 29.92 313 ILE A CA 1
ATOM 2379 C C . ILE A 1 313 ? 7.711 -10.136 -31.644 1.00 29.92 313 ILE A C 1
ATOM 2381 O O . ILE A 1 313 ? 6.656 -10.718 -31.903 1.00 29.92 313 ILE A O 1
ATOM 2385 N N . LEU A 1 314 ? 8.337 -10.265 -30.474 1.00 28.81 314 LEU A N 1
ATOM 2386 C CA . LEU A 1 314 ? 7.735 -10.892 -29.310 1.00 28.81 314 LEU A CA 1
ATOM 2387 C C . LEU A 1 314 ? 6.421 -10.156 -29.040 1.00 28.81 314 LEU A C 1
ATOM 2389 O O . LEU A 1 314 ? 6.404 -8.977 -28.680 1.00 28.81 314 LEU A O 1
ATOM 2393 N N . LYS A 1 315 ? 5.303 -10.856 -29.252 1.00 27.02 315 LYS A N 1
ATOM 2394 C CA . LYS A 1 315 ? 4.039 -10.511 -28.611 1.00 27.02 315 LYS A CA 1
ATOM 2395 C C . LYS A 1 315 ? 4.326 -10.546 -27.111 1.00 27.02 315 LYS A C 1
ATOM 2397 O O . LYS A 1 315 ? 4.418 -11.628 -26.543 1.00 27.02 315 LYS A O 1
ATOM 2402 N N . LEU A 1 316 ? 4.511 -9.379 -26.493 1.00 34.44 316 LEU A N 1
ATOM 2403 C CA . LEU A 1 316 ? 4.368 -9.236 -25.049 1.00 34.44 316 LEU A CA 1
ATOM 2404 C C . LEU A 1 316 ? 2.918 -9.613 -24.730 1.00 34.44 316 LEU A C 1
ATOM 2406 O O . LEU A 1 316 ? 2.014 -8.793 -24.885 1.00 34.44 316 LEU A O 1
ATOM 2410 N N . GLY A 1 317 ? 2.695 -10.887 -24.414 1.00 27.73 317 GLY A N 1
ATOM 2411 C CA . GLY A 1 317 ? 1.475 -11.328 -23.757 1.00 27.73 317 GLY A CA 1
ATOM 2412 C C . GLY A 1 317 ? 1.420 -10.675 -22.384 1.00 27.73 317 GLY A C 1
ATOM 2413 O O . GLY A 1 317 ? 2.444 -10.644 -21.716 1.00 27.73 317 GLY A O 1
ATOM 2414 N N . ASP A 1 318 ? 0.270 -10.085 -22.062 1.00 30.98 318 ASP A N 1
ATOM 2415 C CA . ASP A 1 318 ? -0.322 -9.715 -20.762 1.00 30.98 318 ASP A CA 1
ATOM 2416 C C . ASP A 1 318 ? 0.546 -9.203 -19.588 1.00 30.98 318 ASP A C 1
ATOM 2418 O O . ASP A 1 318 ? 0.012 -8.938 -18.515 1.00 30.98 318 ASP A O 1
ATOM 2422 N N . VAL A 1 319 ? 1.842 -8.948 -19.764 1.00 31.52 319 VAL A N 1
ATOM 2423 C CA . VAL A 1 319 ? 2.706 -8.350 -18.743 1.00 31.52 319 VAL A CA 1
ATOM 2424 C C . VAL A 1 319 ? 2.510 -6.841 -18.776 1.00 31.52 319 VAL A C 1
ATOM 2426 O O . VAL A 1 319 ? 2.885 -6.148 -19.732 1.00 31.52 319 VAL A O 1
ATOM 2429 N N . ALA A 1 320 ? 1.917 -6.306 -17.713 1.00 33.59 320 ALA A N 1
ATOM 2430 C CA . ALA A 1 320 ? 1.801 -4.874 -17.531 1.00 33.59 320 ALA A CA 1
ATOM 2431 C C . ALA A 1 320 ? 3.203 -4.285 -17.312 1.00 33.59 320 ALA A C 1
ATOM 2433 O O . ALA A 1 320 ? 3.827 -4.470 -16.270 1.00 33.59 320 ALA A O 1
ATOM 2434 N N . ILE A 1 321 ? 3.715 -3.517 -18.279 1.00 32.72 321 ILE A N 1
ATOM 2435 C CA . ILE A 1 321 ? 4.815 -2.586 -17.997 1.00 32.72 321 ILE A CA 1
ATOM 2436 C C . ILE A 1 321 ? 4.258 -1.586 -16.984 1.00 32.72 321 ILE A C 1
ATOM 2438 O O . ILE A 1 321 ? 3.409 -0.761 -17.342 1.00 32.72 321 ILE A O 1
ATOM 2442 N N . ALA A 1 322 ? 4.694 -1.686 -15.728 1.00 27.09 322 ALA A N 1
ATOM 2443 C CA . ALA A 1 322 ? 4.256 -0.811 -14.655 1.00 27.09 322 ALA A CA 1
ATOM 2444 C C . ALA A 1 322 ? 4.750 0.623 -14.902 1.00 27.09 322 ALA A C 1
ATOM 2446 O O . ALA A 1 322 ? 5.777 1.058 -14.395 1.00 27.09 322 ALA A O 1
ATOM 2447 N N . SER A 1 323 ? 3.970 1.396 -15.655 1.00 28.44 323 SER A N 1
ATOM 2448 C CA . SER A 1 323 ? 3.698 2.778 -15.278 1.00 28.44 323 SER A CA 1
ATOM 2449 C C . SER A 1 323 ? 2.414 2.736 -14.453 1.00 28.44 323 SER A C 1
ATOM 2451 O O . SER A 1 323 ? 1.344 2.511 -15.016 1.00 28.44 323 SER A O 1
ATOM 2453 N N . LEU A 1 324 ? 2.523 2.870 -13.130 1.00 24.44 324 LEU A N 1
ATOM 2454 C CA . LEU A 1 324 ? 1.396 2.903 -12.188 1.00 24.44 324 LEU A CA 1
ATOM 2455 C C . LEU A 1 324 ? 0.366 3.966 -12.602 1.00 24.44 324 LEU A C 1
ATOM 2457 O O . LEU A 1 324 ? 0.516 5.126 -12.230 1.00 24.44 324 LEU A O 1
ATOM 2461 N N . LEU A 1 325 ? -0.672 3.599 -13.358 1.00 26.11 325 LEU A N 1
ATOM 2462 C CA . LEU A 1 325 ? -1.810 4.474 -13.641 1.00 26.11 325 LEU A CA 1
ATOM 2463 C C . LEU A 1 325 ? -3.116 3.664 -13.661 1.00 26.11 325 LEU A C 1
ATOM 2465 O O . LEU A 1 325 ? -3.186 2.646 -14.352 1.00 26.11 325 LEU A O 1
ATOM 2469 N N . PRO A 1 326 ? -4.147 4.092 -12.911 1.00 28.23 326 PRO A N 1
ATOM 2470 C CA . PRO A 1 326 ? -5.416 3.381 -12.828 1.00 28.23 326 PRO A CA 1
ATOM 2471 C C . PRO A 1 326 ? -6.220 3.489 -14.132 1.00 28.23 326 PRO A C 1
ATOM 2473 O O . PRO A 1 326 ? -6.156 4.480 -14.862 1.00 28.23 326 PRO A O 1
ATOM 2476 N N . THR A 1 327 ? -7.018 2.460 -14.408 1.00 26.94 327 THR A N 1
ATOM 2477 C CA . THR A 1 327 ? -8.036 2.433 -15.464 1.00 26.94 327 THR A CA 1
ATOM 2478 C C . THR A 1 327 ? -9.119 3.480 -15.193 1.00 26.94 327 THR A C 1
ATOM 2480 O O . THR A 1 327 ? -9.819 3.404 -14.184 1.00 26.94 327 THR A O 1
ATOM 2483 N N . PHE A 1 328 ? -9.272 4.452 -16.095 1.00 30.14 328 PHE A N 1
ATOM 2484 C CA . PHE A 1 328 ? -10.312 5.485 -16.023 1.00 30.14 328 PHE A CA 1
ATOM 2485 C C . PHE A 1 328 ? -11.622 5.008 -16.679 1.00 30.14 328 PHE A C 1
ATOM 2487 O O . PHE A 1 328 ? -11.564 4.401 -17.752 1.00 30.14 328 PHE A O 1
ATOM 2494 N N . PRO A 1 329 ? -12.804 5.314 -16.111 1.00 28.72 329 PRO A N 1
ATOM 2495 C CA . PRO A 1 329 ? -14.071 5.128 -16.811 1.00 28.72 329 PRO A CA 1
ATOM 2496 C C . PRO A 1 329 ? -14.185 6.087 -18.009 1.00 28.72 329 PRO A C 1
ATOM 2498 O O . PRO A 1 329 ? -13.671 7.209 -17.984 1.00 28.72 329 PRO A O 1
ATOM 2501 N N . LEU A 1 330 ? -14.862 5.631 -19.071 1.00 29.19 330 LEU A N 1
ATOM 2502 C CA . LEU A 1 330 ? -15.175 6.436 -20.253 1.00 29.19 330 LEU A CA 1
ATOM 2503 C C . LEU A 1 330 ? -15.908 7.728 -19.861 1.00 29.19 330 LEU A C 1
ATOM 2505 O O . LEU A 1 330 ? -16.834 7.718 -19.055 1.00 29.19 330 LEU A O 1
ATOM 2509 N N . TRP A 1 331 ? -15.485 8.838 -20.462 1.00 39.38 331 TRP A N 1
ATOM 2510 C CA . TRP A 1 331 ? -16.010 10.175 -20.200 1.00 39.38 331 TRP A CA 1
ATOM 2511 C C . TRP A 1 331 ? -17.483 10.296 -20.626 1.00 39.38 331 TRP A C 1
ATOM 2513 O O . TRP A 1 331 ? -17.788 10.228 -21.816 1.00 39.38 331 TRP A O 1
ATOM 2523 N N . SER A 1 332 ? -18.391 10.548 -19.678 1.00 29.03 332 SER A N 1
ATOM 2524 C CA . SER A 1 332 ? -19.723 11.094 -19.967 1.00 29.03 332 SER A CA 1
ATOM 2525 C C . SER A 1 332 ? -19.632 12.618 -20.073 1.00 29.03 332 SER A C 1
ATOM 2527 O O . SER A 1 332 ? -19.161 13.274 -19.144 1.00 29.03 332 SER A O 1
ATOM 2529 N N . GLN A 1 333 ? -20.069 13.187 -21.197 1.00 30.06 333 GLN A N 1
ATOM 2530 C CA . GLN A 1 333 ? -20.119 14.640 -21.388 1.00 30.06 333 GLN A CA 1
ATOM 2531 C C . GLN A 1 333 ? -21.158 15.298 -20.454 1.00 30.06 333 GLN A C 1
ATOM 2533 O O . GLN A 1 333 ? -22.210 14.697 -20.224 1.00 30.06 333 GLN A O 1
ATOM 2538 N N . PRO A 1 334 ? -20.917 16.520 -19.938 1.00 33.62 334 PRO A N 1
ATOM 2539 C CA . PRO A 1 334 ? -21.936 17.267 -19.211 1.00 33.62 334 PRO A CA 1
ATOM 2540 C C . PRO A 1 334 ? -23.047 17.754 -20.153 1.00 33.62 334 PRO A C 1
ATOM 2542 O O . PRO A 1 334 ? -22.795 18.164 -21.286 1.00 33.62 334 PRO A O 1
ATOM 2545 N N . ASN A 1 335 ? -24.286 17.703 -19.662 1.00 34.31 335 ASN A N 1
ATOM 2546 C CA . ASN A 1 335 ? -25.496 18.113 -20.370 1.00 34.31 335 ASN A CA 1
ATOM 2547 C C . ASN A 1 335 ? -25.515 19.653 -20.540 1.00 34.31 335 ASN A C 1
ATOM 2549 O O . ASN A 1 335 ? -25.403 20.364 -19.539 1.00 34.31 335 ASN A O 1
ATOM 2553 N N . PRO A 1 336 ? -25.668 20.202 -21.761 1.00 33.44 336 PRO A N 1
ATOM 2554 C CA . PRO A 1 336 ? -25.543 21.643 -22.032 1.00 33.44 336 PRO A CA 1
ATOM 2555 C C . PRO A 1 336 ? -26.575 22.561 -21.344 1.00 33.44 336 PRO A C 1
ATOM 2557 O O . PRO A 1 336 ? -26.446 23.781 -21.420 1.00 33.44 336 PRO A O 1
ATOM 2560 N N . ASN A 1 337 ? -27.567 22.019 -20.630 1.00 34.47 337 ASN A N 1
ATOM 2561 C CA . ASN A 1 337 ? -28.604 22.811 -19.957 1.00 34.47 337 ASN A CA 1
ATOM 2562 C C . ASN A 1 337 ? -28.200 23.397 -18.587 1.00 34.47 337 ASN A C 1
ATOM 2564 O O . ASN A 1 337 ? -28.921 24.249 -18.067 1.00 34.47 337 ASN A O 1
ATOM 2568 N N . ASP A 1 338 ? -27.051 23.021 -18.012 1.00 37.91 338 ASP A N 1
ATOM 2569 C CA . ASP A 1 338 ? -26.618 23.541 -16.698 1.00 37.91 338 ASP A CA 1
ATOM 2570 C C . ASP A 1 338 ? -25.950 24.933 -16.754 1.00 37.91 338 ASP A C 1
ATOM 2572 O O . ASP A 1 338 ? -25.747 25.574 -15.720 1.00 37.91 338 ASP A O 1
ATOM 2576 N N . ALA A 1 339 ? -25.654 25.457 -17.949 1.00 34.47 339 ALA A N 1
ATOM 2577 C CA . ALA A 1 339 ? -24.951 26.733 -18.122 1.00 34.47 339 ALA A CA 1
ATOM 2578 C C . ALA A 1 339 ? -25.844 27.991 -18.008 1.00 34.47 339 ALA A C 1
ATOM 2580 O O . ALA A 1 339 ? -25.326 29.104 -17.964 1.00 34.47 339 ALA A O 1
ATOM 2581 N N . LEU A 1 340 ? -27.173 27.851 -17.923 1.00 31.31 340 LEU A N 1
ATOM 2582 C CA . LEU A 1 340 ? -28.114 28.982 -18.028 1.00 31.31 340 LEU A CA 1
ATOM 2583 C C . LEU A 1 340 ? -28.650 29.543 -16.696 1.00 31.31 340 LEU A C 1
ATOM 2585 O O . LEU A 1 340 ? -29.519 30.408 -16.710 1.00 31.31 340 LEU A O 1
ATOM 2589 N N . LYS A 1 341 ? -28.143 29.111 -15.531 1.00 32.22 341 LYS A N 1
ATOM 2590 C CA . LYS A 1 341 ? -28.648 29.580 -14.216 1.00 32.22 341 LYS A CA 1
ATOM 2591 C C . LYS A 1 341 ? -27.703 30.463 -13.394 1.00 32.22 341 LYS A C 1
ATOM 2593 O O . LYS A 1 341 ? -27.991 30.729 -12.231 1.00 32.22 341 LYS A O 1
ATOM 2598 N N . ARG A 1 342 ? -26.595 30.959 -13.953 1.00 33.09 342 ARG A N 1
ATOM 2599 C CA . ARG A 1 342 ? -25.669 31.846 -13.218 1.00 33.09 342 ARG A CA 1
ATOM 2600 C C . ARG A 1 342 ? -25.263 33.075 -14.027 1.00 33.09 342 ARG A C 1
ATOM 2602 O O . ARG A 1 342 ? -24.101 33.237 -14.374 1.00 33.09 342 ARG A O 1
ATOM 2609 N N . SER A 1 343 ? -26.211 33.966 -14.298 1.00 30.38 343 SER A N 1
ATOM 2610 C CA . SER A 1 343 ? -25.896 35.319 -14.773 1.00 30.38 343 SER A CA 1
ATOM 2611 C C . SER A 1 343 ? -26.962 36.324 -14.333 1.00 30.38 343 SER A C 1
ATOM 2613 O O . SER A 1 343 ? -27.760 36.794 -15.137 1.00 30.38 343 SER A O 1
ATOM 2615 N N . SER A 1 344 ? -26.994 36.657 -13.043 1.00 27.06 344 SER A N 1
ATOM 2616 C CA . SER A 1 344 ? -27.720 37.838 -12.556 1.00 27.06 344 SER A CA 1
ATOM 2617 C C . SER A 1 344 ? -27.257 38.222 -11.150 1.00 27.06 344 SER A C 1
ATOM 2619 O O . SER A 1 344 ? -27.900 37.835 -10.183 1.00 27.06 344 SER A O 1
ATOM 2621 N N . SER A 1 345 ? -26.132 38.941 -11.052 1.00 27.81 345 SER A N 1
ATOM 2622 C CA . SER A 1 345 ? -25.840 39.951 -10.010 1.00 27.81 345 SER A CA 1
ATOM 2623 C C . SER A 1 345 ? -24.336 40.260 -9.974 1.00 27.81 345 SER A C 1
ATOM 2625 O O . SER A 1 345 ? -23.579 39.599 -9.266 1.00 27.81 345 SER A O 1
ATOM 2627 N N . ILE A 1 346 ? -23.892 41.267 -10.728 1.00 28.91 346 ILE A N 1
ATOM 2628 C CA . ILE A 1 346 ? -22.598 41.928 -10.505 1.00 28.91 346 ILE A CA 1
ATOM 2629 C C . ILE A 1 346 ? -22.886 43.427 -10.401 1.00 28.91 346 ILE A C 1
ATOM 2631 O O . ILE A 1 346 ? -23.344 44.043 -11.360 1.00 28.91 346 ILE A O 1
ATOM 2635 N N . VAL A 1 347 ? -22.649 43.983 -9.213 1.00 26.39 347 VAL A N 1
ATOM 2636 C CA . VAL A 1 347 ? -22.601 45.424 -8.925 1.00 26.39 347 VAL A CA 1
ATOM 2637 C C . VAL A 1 347 ? -21.123 45.838 -8.962 1.00 26.39 347 VAL A C 1
ATOM 2639 O O . VAL A 1 347 ? -20.306 45.109 -8.396 1.00 26.39 347 VAL A O 1
ATOM 2642 N N . PRO A 1 348 ? -20.734 46.951 -9.613 1.00 27.52 348 PRO A N 1
ATOM 2643 C CA . PRO A 1 348 ? -19.335 47.348 -9.708 1.00 27.52 348 PRO A CA 1
ATOM 2644 C C . PRO A 1 348 ? -18.943 48.261 -8.539 1.00 27.52 348 PRO A C 1
ATOM 2646 O O . PRO A 1 348 ? -19.633 49.235 -8.248 1.00 27.52 348 PRO A O 1
ATOM 2649 N N . THR A 1 349 ? -17.793 48.006 -7.914 1.00 28.53 349 THR A N 1
ATOM 2650 C CA . THR A 1 349 ? -17.101 49.004 -7.085 1.00 28.53 349 THR A CA 1
ATOM 2651 C C . THR A 1 349 ? -15.674 49.174 -7.576 1.00 28.53 349 THR A C 1
ATOM 2653 O O . THR A 1 349 ? -14.925 48.213 -7.734 1.00 28.53 349 THR A O 1
ATOM 2656 N N . SER A 1 350 ? -15.353 50.428 -7.858 1.00 27.16 350 SER A N 1
ATOM 2657 C CA . SER A 1 350 ? -14.124 50.956 -8.429 1.00 27.16 350 SER A CA 1
ATOM 2658 C C . SER A 1 350 ? -13.025 51.197 -7.392 1.00 27.16 350 SER A C 1
ATOM 2660 O O . SER A 1 350 ? -13.320 51.543 -6.249 1.00 27.16 350 SER A O 1
ATOM 2662 N N . SER A 1 351 ? -11.789 51.234 -7.903 1.00 28.67 351 SER A N 1
ATOM 2663 C CA . SER A 1 351 ? -10.645 52.074 -7.488 1.00 28.67 351 SER A CA 1
ATOM 2664 C C . SER A 1 351 ? -9.457 51.369 -6.795 1.00 28.67 351 SER A C 1
ATOM 2666 O O . SER A 1 351 ? -9.632 50.311 -6.193 1.00 28.67 351 SER A O 1
ATOM 2668 N N . PRO A 1 352 ? -8.225 51.893 -6.998 1.00 36.69 352 PRO A N 1
ATOM 2669 C CA . PRO A 1 352 ? -7.040 51.081 -7.292 1.00 36.69 352 PRO A CA 1
ATOM 2670 C C . PRO A 1 352 ? -5.913 51.261 -6.264 1.00 36.69 352 PRO A C 1
ATOM 2672 O O . PRO A 1 352 ? -5.836 52.312 -5.644 1.00 36.69 352 PRO A O 1
ATOM 2675 N N . PHE A 1 353 ? -4.964 50.325 -6.167 1.00 26.69 353 PHE A N 1
ATOM 2676 C CA . PHE A 1 353 ? -3.623 50.643 -5.652 1.00 26.69 353 PHE A CA 1
ATOM 2677 C C . PHE A 1 353 ? -2.525 49.814 -6.347 1.00 26.69 353 PHE A C 1
ATOM 2679 O O . PHE A 1 353 ? -2.804 48.704 -6.806 1.00 26.69 353 PHE A O 1
ATOM 2686 N N . PRO A 1 354 ? -1.308 50.378 -6.487 1.00 39.19 354 PRO A N 1
ATOM 2687 C CA . PRO A 1 354 ? -0.265 49.923 -7.391 1.00 39.19 354 PRO A CA 1
ATOM 2688 C C . PRO A 1 354 ? 0.765 49.009 -6.711 1.00 39.19 354 PRO A C 1
ATOM 2690 O O . PRO A 1 354 ? 0.881 48.952 -5.488 1.00 39.19 354 PRO A O 1
ATOM 2693 N N . PHE A 1 355 ? 1.523 48.323 -7.562 1.00 31.02 355 PHE A N 1
ATOM 2694 C CA . PHE A 1 355 ? 2.701 47.519 -7.240 1.00 31.02 355 PHE A CA 1
ATOM 2695 C C . PHE A 1 355 ? 3.856 48.353 -6.665 1.00 31.02 355 PHE A C 1
ATOM 2697 O O . PHE A 1 355 ? 3.974 49.549 -6.948 1.00 31.02 355 PHE A O 1
ATOM 2704 N N . PRO A 1 356 ? 4.747 47.686 -5.926 1.00 41.09 356 PRO A N 1
ATOM 2705 C CA . PRO A 1 356 ? 6.145 47.592 -6.344 1.00 41.09 356 PRO A CA 1
ATOM 2706 C C . PRO A 1 356 ? 6.519 46.207 -6.886 1.00 41.09 356 PRO A C 1
ATOM 2708 O O . PRO A 1 356 ? 5.952 45.195 -6.407 1.00 41.09 356 PRO A O 1
#

InterPro domains:
  IPR000644 CBS domain [PF00571] (8-55)
  IPR000644 CBS domain [PS51371] (6-65)
  IPR000644 CBS domain [SM00116] (9-60)
  IPR001093 IMP dehydrogenase/GMP reductase [PF00478] (108-223)
  IPR001093 IMP dehydrogenase/GMP reductase [PF00478] (241-294)
  IPR005990 Inosine-5'-monophosphate dehydrogenase [PTHR11911] (1-222)
  IPR013785 Aldolase-type TIM barrel [G3DSA:3.20.20.70] (1-227)
  IPR013785 Aldolase-type TIM barrel [G3DSA:3.20.20.70] (232-298)
  IPR015875 IMP dehydrogenase / GMP reductase, conserved site [PS00487] (202-214)

pLDDT: mean 73.09, std 25.22, range [24.44, 98.5]

Sequence (356 aa):
KFEQGFITDPVVMSPSHTVGDVFEAKTRHGFSGMPVTETGKMGSKLVGIVTSRDVDFLTEKDYTTYLSEVLYKVLGCHSWSGQLSVERKLPIVNDSDELVAIIARTDLKKNRDYPLASKDCRKQLLCGAAIGTREDDKYRLDLLTQAGVDVVVLDSSQGNSVYQINMIHYIKQKYPDLQVVGGNVVTAAQAKNLIDAGVDALRVGMGCGSICITQEGEKIGKSHVYLADYLDSLLPDFEGDKVKVAQGVSGSIQDKGSIHKFAPYLIAGIQHGCQDIGAKSLSILRLAAQLRTRKQVNITGAAMSTSLRETTILKLGDVAIASLLPTFPLWSQPNPNDALKRSSSIVPTSSPFPFP

Radius of gyration: 29.25 Å; Cα contacts (8 Å, |Δi|>4): 405; chains: 1; bounding box: 69×73×88 Å

Secondary structure (DSSP, 8-state):
----SSBSS---B-TTSBHHHHHHHHHHHS---EEEETTSSTTSBEEEEE-HHHHTT--GGGTTSBHHHHHHHHH--SS--S----TTEEEEE-TTSBEEEEEEHHHHHHHHH-TT--B-TTSPBP-EEEE-SSTHHHHHHHHHHHHT-SEEEE--SS--SHHHHHHHHHHHHH-TTSEEEEEEE-SHHHHHHHHHHT-SEEEE-SS-STTB-HHHHSS----TT--------------S--PPPP-B----------HHHHHHHHHHHHHHHHHHHT-SSHHHHHHHHHHHHHHHHHHHHTT--SS----------S-EE----PPPPPPPPPPGGGGGS---------------

Foldseek 3Di:
DPAFQWAQAFQFAEQQAFLLVQVVCCVVVVAFKHFYFHVRGAQGATDGIGGCVLCVPPDPVRRRPGNNVSCCVPVVDPDDDPPPPVVFKDFDADPVNTTRTMGGVVNVVCCVVCVPACADPRRHGAAEEEFELDPVSVVVVVVVVVVPHQEYEHDDLAQQDPSNLVVLLVCCVVPVRRAYETDDDLAPVSVVSVVVSPHLAYHYWHQADPFFCCCVQVVDTDHPVDSDDDDDDDDDDDDDDPDDDDGGDDDDDDDPDDPVPVVVVVVVVVCVVCVVVVHPDVVSVVVVVVVVVVVVCVVVVVVPPDDDPDDPPPPPPNRDHDPDDDDDDDDDDDDPVVPPPPDDDDDDDDDDDDDD

Nearest PDB structures (foldseek):
  7rfg-assembly1_G  TM=8.744E-01  e=4.791E-37  Homo sapiens
  7rgq-assembly1_H  TM=8.600E-01  e=1.372E-35  Homo sapiens
  7rfe-assembly1_H  TM=8.268E-01  e=1.399E-34  Homo sapiens
  8g9b-assembly1_H  TM=8.186E-01  e=9.263E-33  Homo sapiens
  7pji-assembly1_A  TM=8.614E-01  e=3.377E-22  Pseudomonas aeruginosa